Protein AF-A0A2I0TB46-F1 (afdb_monomer_lite)

Radius of gyration: 23.13 Å; chains: 1; bounding box: 70×62×55 Å

InterPro domains:
  IPR028268 Pianissimo family [PTHR13298] (9-268)
  IPR029451 Rapamycin-insensitive companion of mTOR, middle domain [PF14666] (183-267)
  IPR029451 Rapamycin-insensitive companion of mTOR, middle domain [SM01307] (65-279)

pLDDT: mean 82.64, std 18.53, range [29.27, 98.62]

Organism: NCBI:txid1758121

Secondary structure (DSSP, 8-state):
--TTHHHHHHHHHHHHHHHHHHHHHHHH-----SHHHHHHHHHHHHHHHHHH-TT--------THHHHHHHHHHHHT-TTT-S-GGGS-HHHHHHHHT-TT--TTT---HHHHHHHHHHHHHH-GGG-SSTTSBTT-TTHHHHHHHHHHHHHHHHHTHHHHHHHHHHHHHHHHHHHHHHB-SSGGGBTTTTTTTTBGGGGHHHHHHHHHTSHHHHHHHHHTTHHHHHHHHTTSTT-HHHHHHHHTTS--SSSSHHHHHHHHHHHHHTTT-S---STT--

Sequence (279 aa):
MRIFVYGEESRASAALNCLKRFHEMKKRGPKPYSLHLDHIIQKAISTHQKRDRYRMQKDIFILKDTEEALVMNLRDSQVLNHKENLEWNWNLIGTILKWPNVNLRNYKDEQLHRFVRRLLYFYKPSSKLYANLDLDYTKAKQLTVVGCQFTEFLLESEEDGQGYLEDLVKDIVNWLNSSSGMKPERSLQNNGLLNTLSQHYFLFFGTLSCYPHGVKMLEKCNVFQCLLNLCSL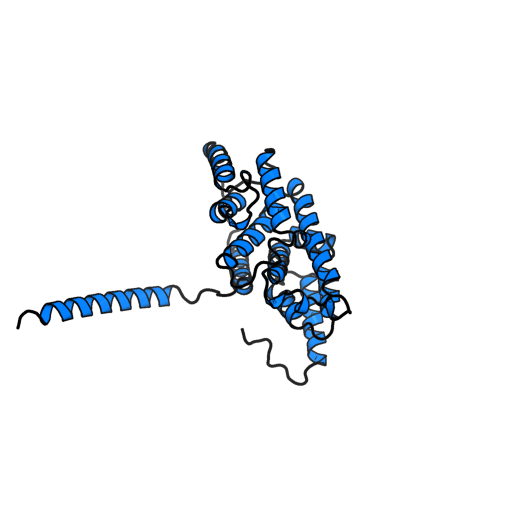KNQDHLLKLTVSSLDYSRDGLARVILSKILTAATDVSGHPKSMVKA

Foldseek 3Di:
DPPPPVVVVVVVVVVVVVVVVVVVVVVVDDDDDDPLVNLVVVLVVVVVVVVVPPDDDDDDDDDPVLVVVLVVLLVQQCLVPDLPVVPGPLVSLLCNLPPPPDACQVDVDPSVVSSLVSLLCCLQVVNVNQFVAFPPPPCLVSNLVSVLSSLVRLLVNPPRSLVSNLVRLLSLLVLLVQQVDPDPCSHCVNVCCVGGSNLSVLQSLLSLLSDPSSVVSCVVSCVLVSLLVSLVDPPPVVSLLSLLSRHDPPDDDSSVVSVVSNVVVVVVVDPPPDDPPDD

Structure (mmCIF, N/CA/C/O backbone):
data_AF-A0A2I0TB46-F1
#
_entry.id   AF-A0A2I0TB46-F1
#
loop_
_atom_site.group_PDB
_atom_site.id
_atom_site.type_symbol
_atom_site.label_atom_id
_atom_site.label_alt_id
_atom_site.label_comp_id
_atom_site.label_asym_id
_atom_site.label_entity_id
_atom_site.label_seq_id
_atom_site.pdbx_PDB_ins_code
_atom_site.Cartn_x
_atom_site.Cartn_y
_atom_site.Cartn_z
_atom_site.occupancy
_atom_site.B_iso_or_equiv
_atom_site.auth_seq_id
_atom_site.auth_comp_id
_atom_site.auth_asym_id
_atom_site.auth_atom_id
_atom_site.pdbx_PDB_model_num
ATOM 1 N N . MET A 1 1 ? -42.624 -41.846 -26.880 1.00 43.09 1 MET A N 1
ATOM 2 C CA . MET A 1 1 ? -42.463 -40.534 -27.553 1.00 43.09 1 MET A CA 1
ATOM 3 C C . MET A 1 1 ? -42.724 -39.310 -26.646 1.00 43.09 1 MET A C 1
ATOM 5 O O . MET A 1 1 ? -42.888 -38.223 -27.169 1.00 43.09 1 MET A O 1
ATOM 9 N N . ARG A 1 2 ? -42.723 -39.425 -25.301 1.00 44.50 2 ARG A N 1
ATOM 10 C CA . ARG A 1 2 ? -42.920 -38.274 -24.377 1.00 44.50 2 ARG A CA 1
ATOM 11 C C . ARG A 1 2 ? -41.684 -37.866 -23.557 1.00 44.50 2 ARG A C 1
ATOM 13 O O . ARG A 1 2 ? -41.728 -36.862 -22.864 1.00 44.50 2 ARG A O 1
ATOM 20 N N . ILE A 1 3 ? -40.573 -38.599 -23.667 1.00 46.00 3 ILE A N 1
ATOM 21 C CA . ILE A 1 3 ? -39.327 -38.311 -22.927 1.00 46.00 3 ILE A CA 1
ATOM 22 C C . ILE A 1 3 ? -38.454 -37.268 -23.660 1.00 46.00 3 ILE A C 1
ATOM 24 O O . ILE A 1 3 ? -37.661 -36.576 -23.035 1.00 46.00 3 ILE A O 1
ATOM 28 N N . PHE A 1 4 ? -38.642 -37.082 -24.972 1.00 43.62 4 PHE A N 1
ATOM 29 C CA . PHE A 1 4 ? -37.826 -36.161 -25.777 1.00 43.62 4 PHE A CA 1
ATOM 30 C C . PHE A 1 4 ? -38.236 -34.679 -25.673 1.00 43.62 4 PHE A C 1
ATOM 32 O O . PHE A 1 4 ? -37.388 -33.816 -25.860 1.00 43.62 4 PHE A O 1
ATOM 39 N N . VAL A 1 5 ? -39.489 -34.368 -25.316 1.00 47.56 5 VAL A N 1
ATOM 40 C CA . VAL A 1 5 ? -40.006 -32.981 -25.329 1.00 47.56 5 VAL A CA 1
ATOM 41 C C . VAL A 1 5 ? -39.596 -32.187 -24.075 1.00 47.56 5 VAL A C 1
ATOM 43 O O . VAL A 1 5 ? -39.255 -31.014 -24.174 1.00 47.56 5 VAL A O 1
ATOM 46 N N . TYR A 1 6 ? -39.492 -32.836 -22.908 1.00 41.47 6 TYR A N 1
ATOM 47 C CA . TYR A 1 6 ? -39.023 -32.182 -21.671 1.00 41.47 6 TYR A CA 1
ATOM 48 C C . TYR A 1 6 ? -37.530 -31.812 -21.694 1.00 41.47 6 TYR A C 1
ATOM 50 O O . TYR A 1 6 ? -37.096 -30.905 -20.983 1.00 41.47 6 TYR A O 1
ATOM 58 N N . GLY A 1 7 ? -36.727 -32.501 -22.512 1.00 49.47 7 GLY A N 1
ATOM 59 C CA . GLY A 1 7 ? -35.305 -32.198 -22.666 1.00 49.47 7 GLY A CA 1
ATOM 60 C C . GLY A 1 7 ? -35.045 -30.922 -23.469 1.00 49.47 7 GLY A C 1
ATOM 61 O O . GLY A 1 7 ? -34.068 -30.226 -23.200 1.00 49.47 7 GLY A O 1
ATOM 62 N N . GLU A 1 8 ? -35.906 -30.587 -24.434 1.00 51.88 8 GLU A N 1
ATOM 63 C CA . GLU A 1 8 ? -35.719 -29.425 -25.313 1.00 51.88 8 GLU A CA 1
ATOM 64 C C . GLU A 1 8 ? -36.181 -28.109 -24.675 1.00 51.88 8 GLU A C 1
ATOM 66 O O . GLU A 1 8 ? -35.445 -27.127 -24.756 1.00 51.88 8 GLU A O 1
ATOM 71 N N . GLU A 1 9 ? -37.302 -28.087 -23.943 1.00 57.06 9 GLU A N 1
ATOM 72 C CA . GLU A 1 9 ? -37.716 -26.908 -23.156 1.00 57.06 9 GLU A CA 1
ATOM 73 C C . GLU A 1 9 ? -36.701 -26.567 -22.055 1.00 57.06 9 GLU A C 1
ATOM 75 O O . GLU A 1 9 ? -36.367 -25.399 -21.835 1.00 57.06 9 GLU A O 1
ATOM 80 N N . SER A 1 10 ? -36.135 -27.591 -21.408 1.00 69.81 10 SER A N 1
ATOM 81 C CA . SER A 1 10 ? -35.071 -27.420 -20.415 1.00 69.81 10 SER A CA 1
ATOM 82 C C . SER A 1 10 ? -33.794 -26.838 -21.041 1.00 69.81 10 SER A C 1
ATOM 84 O O . SER A 1 10 ? -33.179 -25.930 -20.477 1.00 69.81 10 SER A O 1
ATOM 86 N N . ARG A 1 11 ? -33.427 -27.285 -22.250 1.00 78.69 11 ARG A N 1
ATOM 87 C CA . ARG A 1 11 ? -32.269 -26.765 -22.998 1.00 78.69 11 ARG A CA 1
ATOM 88 C C . ARG A 1 11 ? -32.489 -25.346 -23.515 1.00 78.69 11 ARG A C 1
ATOM 90 O O . ARG A 1 11 ? -31.572 -24.534 -23.423 1.00 78.69 11 ARG A O 1
ATOM 97 N N . ALA A 1 12 ? -33.682 -25.023 -24.010 1.00 85.56 12 ALA A N 1
ATOM 98 C CA . ALA A 1 12 ? -34.026 -23.678 -24.470 1.00 85.56 12 ALA A CA 1
ATOM 99 C C . ALA A 1 12 ? -34.035 -22.666 -23.311 1.00 85.56 12 ALA A C 1
ATOM 101 O O . ALA A 1 12 ? -33.470 -21.578 -23.427 1.00 85.56 12 ALA A O 1
ATOM 102 N N . SER A 1 13 ? -34.592 -23.048 -22.157 1.00 88.56 13 SER A N 1
ATOM 103 C CA . SER A 1 13 ? -34.546 -22.234 -20.936 1.00 88.56 13 SER A CA 1
ATOM 104 C C . SER A 1 13 ? -33.110 -22.036 -20.429 1.00 88.56 13 SER A C 1
ATOM 106 O O . SER A 1 13 ? -32.704 -20.916 -20.109 1.00 88.56 13 SER A O 1
ATOM 108 N N . ALA A 1 14 ? -32.291 -23.094 -20.432 1.00 88.56 14 ALA A N 1
ATOM 109 C CA . ALA A 1 14 ? -30.870 -22.992 -20.104 1.00 88.56 14 ALA A CA 1
ATOM 110 C C . ALA A 1 14 ? -30.124 -22.053 -21.069 1.00 88.56 14 ALA A C 1
ATOM 112 O O . ALA A 1 14 ? -29.357 -21.201 -20.618 1.00 88.56 14 ALA A O 1
ATOM 113 N N . ALA A 1 15 ? -30.397 -22.137 -22.376 1.00 92.56 15 ALA A N 1
ATOM 114 C CA . ALA A 1 15 ? -29.813 -21.254 -23.382 1.00 92.56 15 ALA A CA 1
ATOM 115 C C . ALA A 1 15 ? -30.202 -19.783 -23.158 1.00 92.56 15 ALA A C 1
ATOM 117 O O . ALA A 1 15 ? -29.334 -18.909 -23.196 1.00 92.56 15 ALA A O 1
ATOM 118 N N . LEU A 1 16 ? -31.469 -19.498 -22.839 1.00 91.38 16 LEU A N 1
ATOM 119 C CA . LEU A 1 16 ? -31.929 -18.149 -22.487 1.00 91.38 16 LEU A CA 1
ATOM 120 C C . LEU A 1 16 ? -31.229 -17.608 -21.233 1.00 91.38 16 LEU A C 1
ATOM 122 O O . LEU A 1 16 ? -30.792 -16.455 -21.218 1.00 91.38 16 LEU A O 1
ATOM 126 N N . ASN A 1 17 ? -31.048 -18.437 -20.204 1.00 92.00 17 ASN A N 1
ATOM 127 C CA . ASN A 1 17 ? -30.305 -18.057 -19.000 1.00 92.00 17 ASN A CA 1
ATOM 128 C C . ASN A 1 17 ? -28.821 -17.784 -19.299 1.00 92.00 17 ASN A C 1
ATOM 130 O O . ASN A 1 17 ? -28.255 -16.814 -18.787 1.00 92.00 17 ASN A O 1
ATOM 134 N N . CYS A 1 18 ? -28.197 -18.582 -20.169 1.00 91.38 18 CYS A N 1
ATOM 135 C CA . CYS A 1 18 ? -26.837 -18.340 -20.650 1.00 91.38 18 CYS A CA 1
ATOM 136 C C . CYS A 1 18 ? -26.733 -17.020 -21.424 1.00 91.38 18 CYS A C 1
ATOM 138 O O . CYS A 1 18 ? -25.820 -16.239 -21.156 1.00 91.38 18 CYS A O 1
ATOM 140 N N . LEU A 1 19 ? -27.678 -16.728 -22.325 1.00 94.19 19 LEU A N 1
ATOM 141 C CA . LEU A 1 19 ? -27.726 -15.469 -23.075 1.00 94.19 19 LEU A CA 1
ATOM 142 C C . LEU A 1 19 ? -27.929 -14.265 -22.151 1.00 94.19 19 LEU A C 1
ATOM 144 O O . LEU A 1 19 ? -27.236 -13.260 -22.299 1.00 94.19 19 LEU A O 1
ATOM 148 N N . LYS A 1 20 ? -28.806 -14.380 -21.147 1.00 93.00 20 LYS A N 1
ATOM 149 C CA . LYS A 1 20 ? -29.005 -13.340 -20.130 1.00 93.00 20 LYS A CA 1
ATOM 150 C C . LYS A 1 20 ? -27.721 -13.084 -19.338 1.00 93.00 20 LYS A C 1
ATOM 152 O O . LYS A 1 20 ? -27.297 -11.935 -19.221 1.00 93.00 20 LYS A O 1
ATOM 157 N N . ARG A 1 21 ? -27.048 -14.141 -18.868 1.00 89.06 21 ARG A N 1
ATOM 158 C CA . ARG A 1 21 ? -25.764 -14.033 -18.153 1.00 89.06 21 ARG A CA 1
ATOM 159 C C . ARG A 1 21 ? -24.663 -13.445 -19.039 1.00 89.06 21 ARG A C 1
ATOM 161 O O . ARG A 1 21 ? -23.872 -12.630 -18.569 1.00 89.06 21 ARG A O 1
ATOM 168 N N . PHE A 1 22 ? -24.619 -13.819 -20.317 1.00 90.31 22 PHE A N 1
ATOM 169 C CA . PHE A 1 22 ? -23.667 -13.276 -21.285 1.00 90.31 22 PHE A CA 1
ATOM 170 C C . PHE A 1 22 ? -23.918 -11.789 -21.560 1.00 90.31 22 PHE A C 1
ATOM 172 O O . PHE A 1 22 ? -22.978 -10.995 -21.556 1.00 90.31 22 PHE A O 1
ATOM 179 N N . HIS A 1 23 ? -25.178 -11.392 -21.729 1.00 93.00 23 HIS A N 1
ATOM 180 C CA . HIS A 1 23 ? -25.567 -9.995 -21.887 1.00 93.00 23 HIS A CA 1
ATOM 181 C C . HIS A 1 23 ? -25.201 -9.164 -20.647 1.00 93.00 23 HIS A C 1
ATOM 183 O O . HIS A 1 23 ? -24.598 -8.098 -20.772 1.00 93.00 23 HIS A O 1
ATOM 189 N N . GLU A 1 24 ? -25.477 -9.667 -19.439 1.00 92.69 24 GLU A N 1
ATOM 190 C CA . GLU A 1 24 ? -25.052 -9.019 -18.192 1.00 92.69 24 GLU A CA 1
ATOM 191 C C . GLU A 1 24 ? -23.527 -8.889 -18.094 1.00 92.69 24 GLU A C 1
ATOM 193 O O . GLU A 1 24 ? -23.019 -7.843 -17.685 1.00 92.69 24 GLU A O 1
ATOM 198 N N . MET A 1 25 ? -22.785 -9.919 -18.505 1.00 89.06 25 MET A N 1
ATOM 199 C CA . MET A 1 25 ? -21.323 -9.887 -18.553 1.00 89.06 25 MET A CA 1
ATOM 200 C C . MET A 1 25 ? -20.813 -8.831 -19.543 1.00 89.06 25 MET A C 1
ATOM 202 O O . MET A 1 25 ? -19.920 -8.060 -19.196 1.00 89.06 25 MET A O 1
ATOM 206 N N . LYS A 1 26 ? -21.408 -8.735 -20.739 1.00 88.06 26 LYS A N 1
ATOM 207 C CA . LYS A 1 26 ? -21.072 -7.707 -21.737 1.00 88.06 26 LYS A CA 1
ATOM 208 C C . LYS A 1 26 ? -21.388 -6.295 -21.242 1.00 88.06 26 LYS A C 1
ATOM 210 O O . LYS A 1 26 ? -20.569 -5.403 -21.440 1.00 88.06 26 LYS A O 1
ATOM 215 N N . LYS A 1 27 ? -22.514 -6.100 -20.547 1.00 90.50 27 LYS A N 1
ATOM 216 C CA . LYS A 1 27 ? -22.913 -4.800 -19.979 1.00 90.50 27 LYS A CA 1
ATOM 217 C C . LYS A 1 27 ? -21.958 -4.308 -18.886 1.00 90.50 27 LYS A C 1
ATOM 219 O O . LYS A 1 27 ? -21.735 -3.109 -18.778 1.00 90.50 27 LYS A O 1
ATOM 224 N N . ARG A 1 28 ? -21.402 -5.213 -18.069 1.00 85.56 28 ARG A N 1
ATOM 225 C CA . ARG A 1 28 ? -20.447 -4.865 -16.994 1.00 85.56 28 ARG A CA 1
ATOM 226 C C . ARG A 1 28 ? -19.098 -4.365 -17.521 1.00 85.56 28 ARG A C 1
ATOM 228 O O . ARG A 1 28 ? -18.411 -3.662 -16.788 1.00 85.56 28 ARG A O 1
ATOM 235 N N . GLY A 1 29 ? -18.739 -4.713 -18.757 1.00 83.19 29 GLY A N 1
ATOM 236 C CA . GLY A 1 29 ? -17.461 -4.346 -19.359 1.00 83.19 29 GLY A CA 1
ATOM 237 C C . GLY A 1 29 ? -16.255 -5.070 -18.739 1.00 83.19 29 GLY A C 1
ATOM 238 O O . GLY A 1 29 ? -16.393 -5.829 -17.772 1.00 83.19 29 GLY A O 1
ATOM 239 N N . PRO A 1 30 ? -15.057 -4.883 -19.317 1.00 85.50 30 PRO A N 1
ATOM 240 C CA . PRO A 1 30 ? -13.828 -5.454 -18.781 1.00 85.50 30 PRO A CA 1
ATOM 241 C C . PRO A 1 30 ? -13.469 -4.811 -17.435 1.00 85.50 30 PRO A C 1
ATOM 243 O O . PRO A 1 30 ? -13.648 -3.610 -17.238 1.00 85.50 30 PRO A O 1
ATOM 246 N N . LYS A 1 31 ? -12.936 -5.617 -16.511 1.00 84.44 31 LYS A N 1
ATOM 247 C CA . LYS A 1 31 ? -12.407 -5.147 -15.225 1.00 84.44 31 LYS A CA 1
ATOM 248 C C . LYS A 1 31 ? -10.879 -5.186 -15.230 1.00 84.44 31 LYS A C 1
ATOM 250 O O . LYS A 1 31 ? -10.312 -6.089 -15.846 1.00 84.44 31 LYS A O 1
ATOM 255 N N . PRO A 1 32 ? -10.216 -4.255 -14.528 1.00 85.56 32 PRO A N 1
ATOM 256 C CA . PRO A 1 32 ? -8.767 -4.261 -14.415 1.00 85.56 32 PRO A CA 1
ATOM 257 C C . PRO A 1 32 ? -8.285 -5.526 -13.699 1.00 85.56 32 PRO A C 1
ATOM 259 O O . PRO A 1 32 ? -8.775 -5.880 -12.623 1.00 85.56 32 PRO A O 1
ATOM 262 N N . TYR A 1 33 ? -7.331 -6.223 -14.317 1.00 85.38 33 TYR A N 1
ATOM 263 C CA . TYR A 1 33 ? -6.747 -7.434 -13.743 1.00 85.38 33 TYR A CA 1
ATOM 264 C C . TYR A 1 33 ? -5.649 -7.096 -12.725 1.00 85.38 33 TYR A C 1
ATOM 266 O O . TYR A 1 33 ? -5.703 -7.561 -11.583 1.00 85.38 33 TYR A O 1
ATOM 274 N N . SER A 1 34 ? -4.691 -6.244 -13.116 1.00 89.81 34 SER A N 1
ATOM 275 C CA . SER A 1 34 ? -3.558 -5.859 -12.270 1.00 89.81 34 SER A CA 1
ATOM 276 C C . SER A 1 34 ? -3.938 -4.805 -11.230 1.00 89.81 34 SER A C 1
ATOM 278 O O . SER A 1 34 ? -4.763 -3.923 -11.476 1.00 89.81 34 SER A O 1
ATOM 280 N N . LEU A 1 35 ? -3.294 -4.878 -10.063 1.00 89.31 35 LEU A N 1
ATOM 281 C CA . LEU A 1 35 ? -3.491 -3.911 -8.981 1.00 89.31 35 LEU A CA 1
ATOM 282 C C . LEU A 1 35 ? -3.019 -2.501 -9.351 1.00 89.31 35 LEU A C 1
ATOM 284 O O . LEU A 1 35 ? -3.669 -1.533 -8.975 1.00 89.31 35 LEU A O 1
ATOM 288 N N . HIS A 1 36 ? -1.939 -2.382 -10.127 1.00 90.94 36 HIS A N 1
ATOM 289 C CA . HIS A 1 36 ? -1.442 -1.091 -10.614 1.00 90.94 36 HIS A CA 1
ATOM 290 C C . HIS A 1 36 ? -2.473 -0.394 -11.507 1.00 90.94 36 HIS A C 1
ATOM 292 O O . HIS A 1 36 ? -2.781 0.778 -11.310 1.00 90.94 36 HIS A O 1
ATOM 298 N N . LEU A 1 37 ? -3.060 -1.126 -12.459 1.00 88.69 37 LEU A N 1
ATOM 299 C CA . LEU A 1 37 ? -4.030 -0.559 -13.391 1.00 88.69 37 LEU A CA 1
ATOM 300 C C . LEU A 1 37 ? -5.364 -0.254 -12.700 1.00 88.69 37 LEU A C 1
ATOM 302 O O . LEU A 1 37 ? -5.952 0.792 -12.966 1.00 88.69 37 LEU A O 1
ATOM 306 N N . ASP A 1 38 ? -5.815 -1.112 -11.778 1.00 89.69 38 ASP A N 1
ATOM 307 C CA . ASP A 1 38 ? -6.981 -0.811 -10.939 1.00 89.69 38 ASP A CA 1
ATOM 308 C C . ASP A 1 38 ? -6.747 0.467 -10.119 1.00 89.69 38 ASP A C 1
ATOM 310 O O . ASP A 1 38 ? -7.576 1.371 -10.155 1.00 89.69 38 ASP A O 1
ATOM 314 N N . HIS A 1 39 ? -5.580 0.610 -9.479 1.00 88.44 39 HIS A N 1
ATOM 315 C CA . HIS A 1 39 ? -5.222 1.814 -8.724 1.00 88.44 39 HIS A CA 1
ATOM 316 C C . HIS A 1 39 ? -5.278 3.087 -9.587 1.00 88.44 39 HIS A C 1
ATOM 318 O O . HIS A 1 39 ? -5.925 4.065 -9.201 1.00 88.44 39 HIS A O 1
ATOM 324 N N . ILE A 1 40 ? -4.680 3.057 -10.785 1.00 89.38 40 ILE A N 1
ATOM 325 C CA . ILE A 1 40 ? -4.704 4.177 -11.740 1.00 89.38 40 ILE A CA 1
ATOM 326 C C . ILE A 1 40 ? -6.146 4.536 -12.128 1.00 89.38 40 ILE A C 1
ATOM 328 O O . ILE A 1 40 ? -6.529 5.707 -12.061 1.00 89.38 40 ILE A O 1
ATOM 332 N N . ILE A 1 41 ? -6.967 3.546 -12.501 1.00 88.38 41 ILE A N 1
ATOM 333 C CA . ILE A 1 41 ? -8.360 3.777 -12.913 1.00 88.38 41 ILE A CA 1
ATOM 334 C C . ILE A 1 41 ? -9.176 4.371 -11.762 1.00 88.38 41 ILE A C 1
ATOM 336 O O . ILE A 1 41 ? -9.863 5.377 -11.956 1.00 88.38 41 ILE A O 1
ATOM 340 N N . GLN A 1 42 ? -9.096 3.790 -10.562 1.00 87.00 42 GLN A N 1
ATOM 341 C CA . GLN A 1 42 ? -9.840 4.284 -9.401 1.00 87.00 42 GLN A CA 1
ATOM 342 C C . GLN A 1 42 ? -9.454 5.728 -9.067 1.00 87.00 42 GLN A C 1
ATOM 344 O O . GLN A 1 42 ? -10.328 6.558 -8.791 1.00 87.00 42 GLN A O 1
ATOM 349 N N . LYS A 1 43 ? -8.161 6.069 -9.146 1.00 84.81 43 LYS A N 1
ATOM 350 C CA . LYS A 1 43 ? -7.707 7.431 -8.859 1.00 84.81 43 LYS A CA 1
ATOM 351 C C . LYS A 1 43 ? -8.133 8.432 -9.929 1.00 84.81 43 LYS A C 1
ATOM 353 O O . LYS A 1 43 ? -8.560 9.538 -9.579 1.00 84.81 43 LYS A O 1
ATOM 358 N N . ALA A 1 44 ? -8.089 8.048 -11.204 1.00 84.75 44 ALA A N 1
ATOM 359 C CA . ALA A 1 44 ? -8.603 8.871 -12.295 1.00 84.75 44 ALA A CA 1
ATOM 360 C C . ALA A 1 44 ? -10.095 9.182 -12.080 1.00 84.75 44 ALA A C 1
ATOM 362 O O . ALA A 1 44 ? -10.485 10.351 -12.061 1.00 84.75 44 ALA A O 1
ATOM 363 N N . ILE A 1 45 ? -10.912 8.159 -11.796 1.00 86.19 45 ILE A N 1
ATOM 364 C CA . ILE A 1 45 ? -12.346 8.316 -11.503 1.00 86.19 45 ILE A CA 1
ATOM 365 C C . ILE A 1 45 ? -12.565 9.234 -10.294 1.00 86.19 45 ILE A C 1
ATOM 367 O O . ILE A 1 45 ? -13.366 10.165 -10.372 1.00 86.19 45 ILE A O 1
ATOM 371 N N . SER A 1 46 ? -11.845 9.023 -9.186 1.00 82.38 46 SER A N 1
ATOM 372 C CA . SER A 1 46 ? -11.976 9.869 -7.991 1.00 82.38 46 SER A CA 1
ATOM 373 C C . SER A 1 46 ? -11.628 11.333 -8.274 1.00 82.38 46 SER A C 1
ATOM 375 O O . SER A 1 46 ? -12.288 12.230 -7.747 1.00 82.38 46 SER A O 1
ATOM 377 N N . THR A 1 47 ? -10.620 11.584 -9.107 1.00 77.25 47 THR A N 1
ATOM 378 C CA . THR A 1 47 ? -10.198 12.940 -9.479 1.00 77.25 47 THR A CA 1
ATOM 379 C C . THR A 1 47 ? -11.263 13.635 -10.321 1.00 77.25 47 THR A C 1
ATOM 381 O O . THR A 1 47 ? -11.585 14.793 -10.055 1.00 77.25 47 THR A O 1
ATOM 384 N N . HIS A 1 48 ? -11.867 12.921 -11.276 1.00 73.94 48 HIS A N 1
ATOM 385 C CA . HIS A 1 48 ? -13.000 13.426 -12.053 1.00 73.94 48 HIS A CA 1
ATOM 386 C C . HIS A 1 48 ? -14.211 13.724 -11.160 1.00 73.94 48 HIS A C 1
ATOM 388 O O . HIS A 1 48 ? -14.728 14.836 -11.177 1.00 73.94 48 HIS A O 1
ATOM 394 N N . GLN A 1 49 ? -14.587 12.796 -10.277 1.00 74.44 49 GLN A N 1
ATOM 395 C CA . GLN A 1 49 ? -15.722 12.992 -9.370 1.00 74.44 49 GLN A CA 1
ATOM 396 C C . GLN A 1 49 ? -15.514 14.141 -8.374 1.00 74.44 49 GLN A C 1
ATOM 398 O O . GLN A 1 49 ? -16.473 14.831 -8.040 1.00 74.44 49 GLN A O 1
ATOM 403 N N . LYS A 1 50 ? -14.289 14.363 -7.875 1.00 60.75 50 LYS A N 1
ATOM 404 C CA . LYS A 1 50 ? -13.985 15.492 -6.975 1.00 60.75 50 LYS A CA 1
ATOM 405 C C . LYS A 1 50 ? -14.114 16.844 -7.682 1.00 60.75 50 LYS A C 1
ATOM 407 O O . LYS A 1 50 ? -14.566 17.791 -7.048 1.00 60.75 50 LYS A O 1
ATOM 412 N N . ARG A 1 51 ? -13.784 16.926 -8.977 1.00 58.03 51 ARG A N 1
ATOM 413 C CA . ARG A 1 51 ? -14.004 18.138 -9.787 1.00 58.03 51 ARG A CA 1
ATOM 414 C C . ARG A 1 51 ? -15.494 18.458 -9.953 1.00 58.03 51 ARG A C 1
ATOM 416 O O . ARG A 1 51 ? -15.854 19.627 -9.905 1.00 58.03 51 ARG A O 1
ATOM 423 N N . ASP A 1 52 ? -16.348 17.438 -10.026 1.00 51.22 52 ASP A N 1
ATOM 424 C CA . ASP A 1 52 ? -17.804 17.610 -10.141 1.00 51.22 52 ASP A CA 1
ATOM 425 C C . ASP A 1 52 ? -18.516 17.833 -8.785 1.00 51.22 52 ASP A C 1
ATOM 427 O O . ASP A 1 52 ? -19.658 18.291 -8.740 1.00 51.22 52 ASP A O 1
ATOM 431 N N . ARG A 1 53 ? -17.861 17.529 -7.651 1.00 45.94 53 ARG A N 1
ATOM 432 C CA . ARG A 1 53 ? -18.460 17.511 -6.296 1.00 45.94 53 ARG A CA 1
ATOM 433 C C . ARG A 1 53 ? -18.284 18.775 -5.449 1.00 45.94 53 ARG A C 1
ATOM 435 O O . ARG A 1 53 ? -18.668 18.746 -4.280 1.00 45.94 53 ARG A O 1
ATOM 442 N N . TYR A 1 54 ? -17.826 19.901 -5.994 1.00 42.22 54 TYR A N 1
ATOM 443 C CA . TYR A 1 54 ? -17.777 21.198 -5.283 1.00 42.22 54 TYR A CA 1
ATOM 444 C C . TYR A 1 54 ? -19.165 21.775 -4.874 1.00 42.22 54 TYR A C 1
ATOM 446 O O . TYR A 1 54 ? -19.298 22.978 -4.675 1.00 42.22 54 TYR A O 1
ATOM 454 N N . ARG A 1 55 ? -20.222 20.955 -4.744 1.00 38.34 55 ARG A N 1
ATOM 455 C CA . ARG A 1 55 ? -21.599 21.405 -4.471 1.00 38.34 55 ARG A CA 1
ATOM 456 C C . ARG A 1 55 ? -22.384 20.688 -3.373 1.00 38.34 55 ARG A C 1
ATOM 458 O O . ARG A 1 55 ? -23.498 21.121 -3.113 1.00 38.34 55 ARG A O 1
ATOM 465 N N . MET A 1 56 ? -21.875 19.651 -2.712 1.00 34.03 56 MET A N 1
ATOM 466 C CA . MET A 1 56 ? -22.645 18.989 -1.646 1.00 34.03 56 MET A CA 1
ATOM 467 C C . MET A 1 56 ? -21.735 18.559 -0.496 1.00 34.03 56 MET A C 1
ATOM 469 O O . MET A 1 56 ? -21.031 17.551 -0.575 1.00 34.03 56 MET A O 1
ATOM 473 N N . GLN A 1 57 ? -21.764 19.361 0.566 1.00 34.50 57 GLN A N 1
ATOM 474 C CA . GLN A 1 57 ? -21.201 19.065 1.877 1.00 34.50 57 GLN A CA 1
ATOM 475 C C . GLN A 1 57 ? -22.082 17.995 2.537 1.00 34.50 57 GLN A C 1
ATOM 477 O O . GLN A 1 57 ? -23.304 18.118 2.557 1.00 34.50 57 GLN A O 1
ATOM 482 N N . LYS A 1 58 ? -21.476 16.895 2.990 1.00 36.97 58 LYS A N 1
ATOM 483 C CA . LYS A 1 58 ? -22.190 15.795 3.646 1.00 36.97 58 LYS A CA 1
ATOM 484 C C . LYS A 1 58 ? -22.134 16.011 5.154 1.00 36.97 58 LYS A C 1
ATOM 486 O O . LYS A 1 58 ? -21.115 15.710 5.765 1.00 36.97 58 LYS A O 1
ATOM 491 N N . ASP A 1 59 ? -23.234 16.484 5.722 1.00 38.09 59 ASP A N 1
ATOM 492 C CA . ASP A 1 59 ? -23.530 16.279 7.137 1.00 38.09 59 ASP A CA 1
ATOM 493 C C . ASP A 1 59 ? -23.979 14.831 7.322 1.00 38.09 59 ASP A C 1
ATOM 495 O O . ASP A 1 59 ? -24.888 14.361 6.631 1.00 38.09 59 ASP A O 1
ATOM 499 N N . ILE A 1 60 ? -23.337 14.097 8.229 1.00 47.53 60 ILE A N 1
ATOM 500 C CA . ILE A 1 60 ? -23.836 12.800 8.685 1.00 47.53 60 ILE A CA 1
ATOM 501 C C . ILE A 1 60 ? -23.727 12.754 10.207 1.00 47.53 60 ILE A C 1
ATOM 503 O O . ILE A 1 60 ? -22.638 12.791 10.771 1.00 47.53 60 ILE A O 1
ATOM 507 N N . PHE A 1 61 ? -24.897 12.659 10.836 1.00 41.22 61 PHE A N 1
ATOM 508 C CA . PHE A 1 61 ? -25.118 12.241 12.217 1.00 41.22 61 PHE A CA 1
ATOM 509 C C . PHE A 1 61 ? -24.473 10.865 12.445 1.00 41.22 61 PHE A C 1
ATOM 511 O O . PHE A 1 61 ? -24.787 9.922 11.718 1.00 41.22 61 PHE A O 1
ATOM 518 N N . ILE A 1 62 ? -23.599 10.726 13.445 1.00 51.75 62 ILE A N 1
ATOM 519 C CA . ILE A 1 62 ? -22.965 9.442 13.781 1.00 51.75 62 ILE A CA 1
ATOM 520 C C . ILE A 1 62 ? -23.457 8.999 15.151 1.00 51.75 62 ILE A C 1
ATOM 522 O O . ILE A 1 62 ? -23.291 9.694 16.150 1.00 51.75 62 ILE A O 1
ATOM 526 N N . LEU A 1 63 ? -24.127 7.849 15.139 1.00 50.75 63 LEU A N 1
ATOM 527 C CA . LEU A 1 63 ? -24.728 7.176 16.282 1.00 50.75 63 LEU A CA 1
ATOM 528 C C . LEU A 1 63 ? -23.652 6.550 17.179 1.00 50.75 63 LEU A C 1
ATOM 530 O O . LEU A 1 63 ? -22.673 5.997 16.693 1.00 50.75 63 LEU A O 1
ATOM 534 N N . LYS A 1 64 ? -23.896 6.563 18.490 1.00 52.88 64 LYS A N 1
ATOM 535 C CA . LYS A 1 64 ? -23.068 5.950 19.543 1.00 52.88 64 LYS A CA 1
ATOM 536 C C . LYS A 1 64 ? -22.793 4.445 19.326 1.00 52.88 64 LYS A C 1
ATOM 538 O O . LYS A 1 64 ? -21.748 3.955 19.739 1.00 52.88 64 LYS A O 1
ATOM 543 N N . ASP A 1 65 ? -23.661 3.751 18.588 1.00 59.25 65 ASP A N 1
ATOM 544 C CA . ASP A 1 65 ? -23.533 2.326 18.230 1.00 59.25 65 ASP A CA 1
ATOM 545 C C . ASP A 1 65 ? -22.288 1.999 17.379 1.00 59.25 65 ASP A C 1
ATOM 547 O O . ASP A 1 65 ? -21.895 0.838 17.250 1.00 59.25 65 ASP A O 1
ATOM 551 N N . THR A 1 66 ? -21.632 3.002 16.781 1.00 74.12 66 THR A N 1
ATOM 552 C CA . THR A 1 66 ? -20.458 2.765 15.927 1.00 74.12 66 THR A CA 1
ATOM 553 C C . THR A 1 66 ? -19.195 2.395 16.698 1.00 74.12 66 THR A C 1
ATOM 555 O O . THR A 1 66 ? -18.322 1.739 16.133 1.00 74.12 66 THR A O 1
ATOM 558 N N . GLU A 1 67 ? -19.075 2.805 17.961 1.00 75.56 67 GLU A N 1
ATOM 559 C CA . GLU A 1 67 ? -17.870 2.563 18.761 1.00 75.56 67 GLU A CA 1
ATOM 560 C C . GLU A 1 67 ? -17.811 1.120 19.278 1.00 75.56 67 GLU A C 1
ATOM 562 O O . GLU A 1 67 ? -16.800 0.438 19.117 1.00 75.56 67 GLU A O 1
ATOM 567 N N . GLU A 1 68 ? -18.921 0.607 19.808 1.00 81.50 68 GLU A N 1
ATOM 568 C CA . GLU A 1 68 ? -19.022 -0.790 20.249 1.00 81.50 68 GLU A CA 1
ATOM 569 C C . GLU A 1 68 ? -18.824 -1.763 19.078 1.00 81.50 68 GLU A C 1
ATOM 571 O O . GLU A 1 68 ? -18.113 -2.765 19.201 1.00 81.50 68 GLU A O 1
ATOM 576 N N . ALA A 1 69 ? -19.373 -1.428 17.904 1.00 86.31 69 ALA A N 1
ATOM 577 C CA . ALA A 1 69 ? -19.157 -2.191 16.679 1.00 86.31 69 ALA A CA 1
ATOM 578 C C . ALA A 1 69 ? -17.677 -2.214 16.258 1.00 86.31 69 ALA A C 1
ATOM 580 O O . ALA A 1 69 ? -17.182 -3.248 15.804 1.00 86.31 69 ALA A O 1
ATOM 581 N N . LEU A 1 70 ? -16.951 -1.102 16.425 1.00 85.12 70 LEU A N 1
ATOM 582 C CA . LEU A 1 70 ? -15.518 -1.034 16.140 1.00 85.12 70 LEU A CA 1
ATOM 583 C C . LEU A 1 70 ? -14.718 -1.948 17.074 1.00 85.12 70 LEU A C 1
ATOM 585 O O . LEU A 1 70 ? -13.887 -2.719 16.593 1.00 85.12 70 LEU A O 1
ATOM 589 N N . VAL A 1 71 ? -14.989 -1.906 18.380 1.00 86.38 71 VAL A N 1
ATOM 590 C CA . VAL A 1 71 ? -14.326 -2.772 19.371 1.00 86.38 71 VAL A CA 1
ATOM 591 C C . VAL A 1 71 ? -14.600 -4.246 19.075 1.00 86.38 71 VAL A C 1
ATOM 593 O O . VAL A 1 71 ? -13.681 -5.069 19.094 1.00 86.38 71 VAL A O 1
ATOM 596 N N . MET A 1 72 ? -15.845 -4.590 18.733 1.00 89.12 72 MET A N 1
ATOM 597 C CA . MET A 1 72 ? -16.206 -5.954 18.349 1.00 89.12 72 MET A CA 1
ATOM 598 C C . MET A 1 72 ? -15.441 -6.400 17.098 1.00 89.12 72 MET A C 1
ATOM 600 O O . MET A 1 72 ? -14.827 -7.465 17.100 1.00 89.12 72 MET A O 1
ATOM 604 N N . ASN A 1 73 ? -15.377 -5.552 16.068 1.00 91.44 73 ASN A N 1
ATOM 605 C CA . ASN A 1 73 ? -14.610 -5.834 14.857 1.00 91.44 73 ASN A CA 1
ATOM 606 C C . ASN A 1 73 ? -13.106 -5.976 15.139 1.00 91.44 73 ASN A C 1
ATOM 608 O O . ASN A 1 73 ? -12.468 -6.868 14.580 1.00 91.44 73 ASN A O 1
ATOM 612 N N . LEU A 1 74 ? -12.527 -5.141 16.011 1.00 91.50 74 LEU A N 1
ATOM 613 C CA . LEU A 1 74 ? -11.119 -5.237 16.418 1.00 91.50 74 LEU A CA 1
ATOM 614 C C . LEU A 1 74 ? -10.825 -6.580 17.087 1.00 91.50 74 LEU A C 1
ATOM 616 O O . LEU A 1 74 ? -9.834 -7.229 16.742 1.00 91.50 74 LEU A O 1
ATOM 620 N N . ARG A 1 75 ? -11.698 -7.034 17.989 1.00 91.88 75 ARG A N 1
ATOM 621 C CA . ARG A 1 75 ? -11.576 -8.344 18.639 1.00 91.88 75 ARG A CA 1
ATOM 622 C C . ARG A 1 75 ? -11.719 -9.488 17.636 1.00 91.88 75 ARG A C 1
ATOM 624 O O . ARG A 1 75 ? -10.883 -10.392 17.601 1.00 91.88 75 ARG A O 1
ATOM 631 N N . ASP A 1 76 ? -12.750 -9.430 16.803 1.00 94.62 76 ASP A N 1
ATOM 632 C CA . ASP A 1 76 ? -13.099 -10.499 15.870 1.00 94.62 76 ASP A CA 1
ATOM 633 C C . AS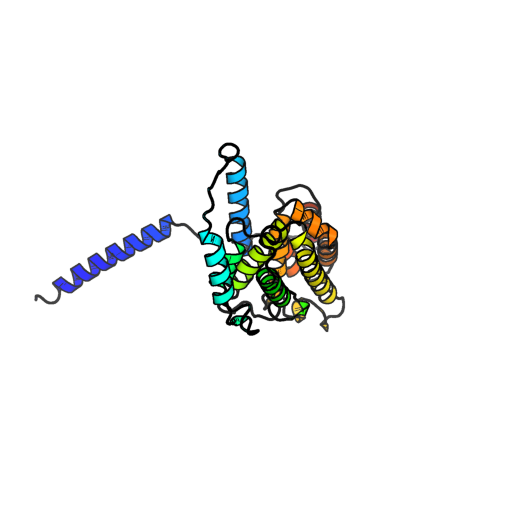P A 1 76 ? -12.141 -10.544 14.661 1.00 94.62 76 ASP A C 1
ATOM 635 O O . ASP A 1 76 ? -12.045 -11.566 13.979 1.00 94.62 76 ASP A O 1
ATOM 639 N N . SER A 1 77 ? -11.350 -9.482 14.442 1.00 95.25 77 SER A N 1
ATOM 640 C CA . SER A 1 77 ? -10.247 -9.454 13.470 1.00 95.25 77 SER A CA 1
ATOM 641 C C . SER A 1 77 ? -9.136 -10.464 13.778 1.00 95.25 77 SER A C 1
ATOM 643 O O . SER A 1 77 ? -8.352 -10.799 12.889 1.00 95.25 77 SER A O 1
ATOM 645 N N . GLN A 1 78 ? -9.058 -10.929 15.032 1.00 96.31 78 GLN A N 1
ATOM 646 C CA . GLN A 1 78 ? -8.020 -11.803 15.587 1.00 96.31 78 GLN A CA 1
ATOM 647 C C . GLN A 1 78 ? -6.598 -11.215 15.622 1.00 96.31 78 GLN A C 1
ATOM 649 O O . GLN A 1 78 ? -5.695 -11.827 16.196 1.00 96.31 78 GLN A O 1
ATOM 654 N N . VAL A 1 79 ? -6.393 -9.986 15.128 1.00 96.69 79 VAL A N 1
ATOM 655 C CA . VAL A 1 79 ? -5.077 -9.325 15.109 1.00 96.69 79 VAL A CA 1
ATOM 656 C C . VAL A 1 79 ? -4.500 -9.175 16.507 1.00 96.69 79 VAL A C 1
ATOM 658 O O . VAL A 1 79 ? -3.294 -9.317 16.684 1.00 96.69 79 VAL A O 1
ATOM 661 N N . LEU A 1 80 ? -5.338 -8.887 17.505 1.00 93.88 80 LEU A N 1
ATOM 662 C CA . LEU A 1 80 ? -4.920 -8.698 18.896 1.00 93.88 80 LEU A CA 1
ATOM 663 C C . LEU A 1 80 ? -4.801 -10.018 19.672 1.00 93.88 80 LEU A C 1
ATOM 665 O O . LEU A 1 80 ? -4.038 -10.079 20.640 1.00 93.88 80 LEU A O 1
ATOM 669 N N . ASN A 1 81 ? -5.454 -11.081 19.199 1.00 94.31 81 ASN A N 1
ATOM 670 C CA . ASN A 1 81 ? -5.600 -12.341 19.927 1.00 94.31 81 ASN A CA 1
ATOM 671 C C . ASN A 1 81 ? -4.366 -13.238 19.769 1.00 94.31 81 ASN A C 1
ATOM 673 O O . ASN A 1 81 ? -3.812 -13.695 20.764 1.00 94.31 81 ASN A O 1
ATOM 677 N N . HIS A 1 82 ? -3.864 -13.419 18.544 1.00 94.56 82 HIS A N 1
ATOM 678 C CA . HIS A 1 82 ? -2.687 -14.254 18.268 1.00 94.56 82 HIS A CA 1
ATOM 679 C C . HIS A 1 82 ? -1.747 -13.599 17.240 1.00 94.56 82 HIS A C 1
ATOM 681 O O . HIS A 1 82 ? -2.071 -12.585 16.617 1.00 94.56 82 HIS A O 1
ATOM 687 N N . LYS A 1 83 ? -0.529 -14.142 17.111 1.00 92.75 83 LYS A N 1
ATOM 688 C CA . LYS A 1 83 ? 0.533 -13.598 16.242 1.00 92.75 83 LYS A CA 1
ATOM 689 C C . LYS A 1 83 ? 0.551 -14.200 14.833 1.00 92.75 83 LYS A C 1
ATOM 691 O O . LYS A 1 83 ? 1.311 -13.724 14.001 1.00 92.75 83 LYS A O 1
ATOM 696 N N . GLU A 1 84 ? -0.258 -15.223 14.571 1.00 94.19 84 GLU A N 1
ATOM 697 C CA . GLU A 1 84 ? -0.300 -15.917 13.277 1.00 94.19 84 GLU A CA 1
ATOM 698 C C . GLU A 1 84 ? -0.965 -15.039 12.208 1.00 94.19 84 GLU A C 1
ATOM 700 O O . GLU A 1 84 ? -2.183 -15.009 12.051 1.00 94.19 84 GLU A O 1
ATOM 705 N N . ASN A 1 85 ? -0.147 -14.270 11.485 1.00 94.56 85 ASN A N 1
ATOM 706 C CA . ASN A 1 85 ? -0.618 -13.167 10.644 1.00 94.56 85 ASN A CA 1
ATOM 707 C C . ASN A 1 85 ? -1.547 -13.606 9.499 1.00 94.56 85 ASN A C 1
ATOM 709 O O . ASN A 1 85 ? -2.430 -12.856 9.083 1.00 94.56 85 ASN A O 1
ATOM 713 N N . LEU A 1 86 ? -1.346 -14.811 8.962 1.00 94.38 86 LEU A N 1
ATOM 714 C CA . LEU A 1 86 ? -2.097 -15.310 7.804 1.00 94.38 86 LEU A CA 1
ATOM 715 C C . LEU A 1 86 ? -3.514 -15.788 8.162 1.00 94.38 86 LEU A C 1
ATOM 717 O O . LEU A 1 86 ? -4.383 -15.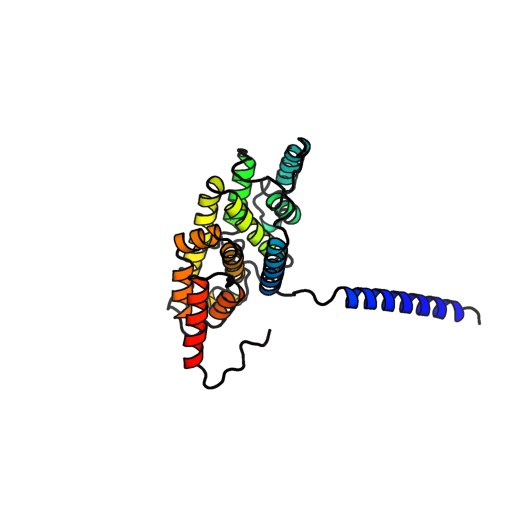832 7.282 1.00 94.38 86 LEU A O 1
ATOM 721 N N . GLU A 1 87 ? -3.751 -16.087 9.440 1.00 95.94 87 GLU A N 1
ATOM 722 C CA . GLU A 1 87 ? -5.048 -16.524 9.966 1.00 95.94 87 GLU A CA 1
ATOM 723 C C . GLU A 1 87 ? -5.945 -15.358 10.401 1.00 95.94 87 GLU A C 1
ATOM 725 O O . GLU A 1 87 ? -7.144 -15.543 10.609 1.00 95.94 87 GLU A O 1
ATOM 730 N N . TRP A 1 88 ? -5.406 -14.137 10.478 1.00 97.62 88 TRP A N 1
ATOM 731 C CA . TRP A 1 88 ? -6.207 -12.954 10.784 1.00 97.62 88 TRP A CA 1
ATOM 732 C C . TRP A 1 88 ? -7.357 -12.755 9.787 1.00 97.62 88 TRP A C 1
ATOM 734 O O . TRP A 1 88 ? -7.273 -13.093 8.597 1.00 97.62 88 TRP A O 1
ATOM 744 N N . ASN A 1 89 ? -8.443 -12.137 10.254 1.00 96.69 89 ASN A N 1
ATOM 745 C CA . ASN A 1 89 ? -9.591 -11.845 9.406 1.00 96.69 89 ASN A CA 1
ATOM 746 C C . ASN A 1 89 ? -9.354 -10.566 8.589 1.00 96.69 89 ASN A C 1
ATOM 748 O O . ASN A 1 89 ? -9.789 -9.469 8.943 1.00 96.69 89 ASN A O 1
ATOM 752 N N . TRP A 1 90 ? -8.683 -10.727 7.449 1.00 96.44 90 TRP A N 1
ATOM 753 C CA . TRP A 1 90 ? -8.325 -9.642 6.530 1.00 96.44 90 TRP A CA 1
ATOM 754 C C . TRP A 1 90 ? -9.516 -8.868 5.950 1.00 96.44 90 TRP A C 1
ATOM 756 O O . TRP A 1 90 ? -9.354 -7.706 5.579 1.00 96.44 90 TRP A O 1
ATOM 766 N N . ASN A 1 91 ? -10.718 -9.457 5.924 1.00 94.25 91 ASN A N 1
ATOM 767 C CA . ASN A 1 91 ? -11.931 -8.722 5.558 1.00 94.25 91 ASN A CA 1
ATOM 768 C C . ASN A 1 91 ? -12.295 -7.696 6.635 1.00 94.25 91 ASN A C 1
ATOM 770 O O . ASN A 1 91 ? -12.530 -6.535 6.312 1.00 94.25 91 ASN A O 1
ATOM 774 N N . LEU A 1 92 ? -12.292 -8.103 7.910 1.00 94.38 92 LEU A N 1
ATOM 775 C CA . LEU A 1 92 ? -12.561 -7.192 9.025 1.00 94.38 92 LEU A CA 1
ATOM 776 C C . LEU A 1 92 ? -11.472 -6.130 9.161 1.00 94.38 92 LEU A C 1
ATOM 778 O O . LEU A 1 92 ? -11.800 -4.970 9.381 1.00 94.38 92 LEU A O 1
ATOM 782 N N . ILE A 1 93 ? -10.202 -6.487 8.946 1.00 96.25 93 ILE A N 1
ATOM 783 C CA . ILE A 1 93 ? -9.099 -5.514 8.927 1.00 96.25 93 ILE A CA 1
ATOM 784 C C . ILE A 1 93 ? -9.371 -4.420 7.886 1.00 96.25 93 ILE A C 1
ATOM 786 O O . ILE A 1 93 ? -9.330 -3.240 8.221 1.00 96.25 93 ILE A O 1
ATOM 790 N N . GLY A 1 94 ? -9.704 -4.792 6.644 1.00 93.38 94 GLY A N 1
ATOM 791 C CA . GLY A 1 94 ? -10.044 -3.817 5.602 1.00 93.38 94 GLY A CA 1
ATOM 792 C C . GLY A 1 94 ? -11.261 -2.952 5.958 1.00 93.38 94 GLY A C 1
ATOM 793 O O . GLY A 1 94 ? -11.266 -1.753 5.687 1.00 93.38 94 GLY A O 1
ATOM 794 N N . THR A 1 95 ? -12.272 -3.536 6.606 1.00 91.94 95 THR A N 1
ATOM 795 C CA . THR A 1 95 ? -13.459 -2.809 7.084 1.00 91.94 95 THR A CA 1
ATOM 796 C C . THR A 1 95 ? -13.115 -1.791 8.172 1.00 91.94 95 THR A C 1
ATOM 798 O O . THR A 1 95 ? -13.584 -0.660 8.099 1.00 91.94 95 THR A O 1
ATOM 801 N N . ILE A 1 96 ? -12.274 -2.160 9.143 1.00 91.81 96 ILE A N 1
ATOM 802 C CA . ILE A 1 96 ? -11.825 -1.277 10.232 1.00 91.81 96 ILE A CA 1
ATOM 803 C C . ILE A 1 96 ? -11.020 -0.100 9.675 1.00 91.81 96 ILE A C 1
ATOM 805 O O . ILE A 1 96 ? -11.279 1.043 10.034 1.00 91.81 96 ILE A O 1
ATOM 809 N N . LEU A 1 97 ? -10.083 -0.362 8.758 1.00 92.31 97 LEU A N 1
ATOM 810 C CA . LEU A 1 97 ? -9.235 0.680 8.160 1.00 92.31 97 LEU A CA 1
ATOM 811 C C . LEU A 1 97 ? -10.019 1.688 7.311 1.00 92.31 97 LEU A C 1
ATOM 813 O O . LEU A 1 97 ? -9.569 2.811 7.128 1.00 92.31 97 LEU A O 1
ATOM 817 N N . LYS A 1 98 ? -11.182 1.289 6.788 1.00 88.81 98 LYS A N 1
ATOM 818 C CA . LYS A 1 98 ? -12.097 2.151 6.025 1.00 88.81 98 LYS A CA 1
ATOM 819 C C . LYS A 1 98 ? -13.259 2.686 6.855 1.00 88.81 98 LYS A C 1
ATOM 821 O O . LYS A 1 98 ? -14.186 3.274 6.289 1.00 88.81 98 LYS A O 1
ATOM 826 N N . TRP A 1 99 ? -13.269 2.431 8.160 1.00 85.19 99 TRP A N 1
ATOM 827 C CA . TRP A 1 99 ? -14.405 2.783 8.990 1.00 85.19 99 TRP A CA 1
ATOM 828 C C . TRP A 1 99 ? -14.547 4.310 9.072 1.00 85.19 99 TRP A C 1
ATOM 830 O O . TRP A 1 99 ? -13.569 4.998 9.374 1.00 85.19 99 TRP A O 1
ATOM 840 N N . PRO A 1 100 ? -15.740 4.878 8.809 1.00 78.12 100 PRO A N 1
ATOM 841 C CA . PRO A 1 100 ? -15.914 6.325 8.807 1.00 78.12 100 PRO A CA 1
ATOM 842 C C . PRO A 1 100 ? -15.517 6.951 10.150 1.00 78.12 100 PRO A C 1
ATOM 844 O O . PRO A 1 100 ? -15.984 6.507 11.195 1.00 78.12 100 PRO A O 1
ATOM 847 N N . ASN A 1 101 ? -14.720 8.023 10.114 1.00 73.44 101 ASN A N 1
ATOM 848 C CA . ASN A 1 101 ? -14.302 8.826 11.280 1.00 73.44 101 ASN A CA 1
ATOM 849 C C . ASN A 1 101 ? -13.437 8.101 12.320 1.00 73.44 101 ASN A C 1
ATOM 851 O O . ASN A 1 101 ? -13.126 8.683 13.363 1.00 73.44 101 ASN A O 1
ATOM 855 N N . VAL A 1 102 ? -12.999 6.876 12.024 1.00 76.94 102 VAL A N 1
ATOM 856 C CA . VAL A 1 102 ? -11.950 6.207 12.789 1.00 76.94 102 VAL A CA 1
ATOM 857 C C . VAL A 1 102 ? -10.614 6.684 12.249 1.00 76.94 102 VAL A C 1
ATOM 859 O O . VAL A 1 102 ? -10.277 6.465 11.092 1.00 76.94 102 VAL A O 1
ATOM 862 N N . ASN A 1 103 ? -9.861 7.356 13.105 1.00 76.19 103 ASN A N 1
ATOM 863 C CA . ASN A 1 103 ? -8.459 7.692 12.911 1.00 76.19 103 ASN A CA 1
ATOM 864 C C . ASN A 1 103 ? -7.773 7.639 14.284 1.00 76.19 103 ASN A C 1
ATOM 866 O O . ASN A 1 103 ? -8.446 7.633 15.321 1.00 76.19 103 ASN A O 1
ATOM 870 N N . LEU A 1 104 ? -6.441 7.581 14.305 1.00 78.38 104 LEU A N 1
ATOM 871 C CA . LEU A 1 104 ? -5.699 7.469 15.570 1.00 78.38 104 LEU A CA 1
ATOM 872 C C . LEU A 1 104 ? -5.886 8.691 16.487 1.00 78.38 104 LEU A C 1
ATOM 874 O O . LEU A 1 104 ? -5.759 8.570 17.699 1.00 78.38 104 LEU A O 1
ATOM 878 N N . ARG A 1 105 ? -6.265 9.841 15.922 1.00 68.62 105 ARG A N 1
ATOM 879 C CA . ARG A 1 105 ? -6.494 11.092 16.653 1.00 68.62 105 ARG A CA 1
ATOM 880 C C . ARG A 1 105 ? -7.761 11.067 17.509 1.00 68.62 105 ARG A C 1
ATOM 882 O O . ARG A 1 105 ? -7.767 11.556 18.639 1.00 68.62 105 ARG A O 1
ATOM 889 N N . ASN A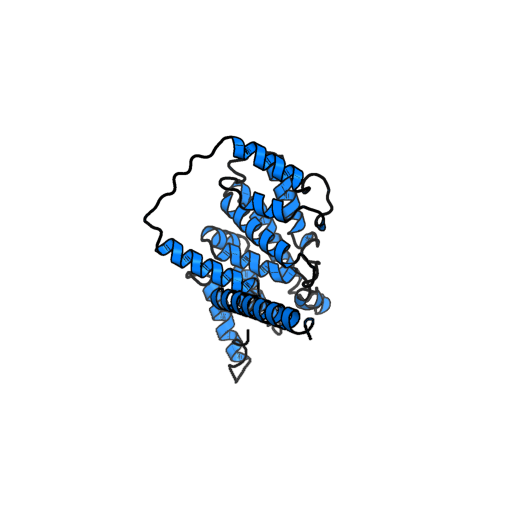 1 106 ? -8.844 10.515 16.969 1.00 63.31 106 ASN A N 1
ATOM 890 C CA . ASN A 1 106 ? -10.148 10.471 17.631 1.00 63.31 106 ASN A CA 1
ATOM 891 C C . ASN A 1 106 ? -10.250 9.308 18.621 1.00 63.31 106 ASN A C 1
ATOM 893 O O . ASN A 1 106 ? -11.010 9.385 19.585 1.00 63.31 106 ASN A O 1
ATOM 897 N N . TYR A 1 107 ? -9.483 8.242 18.393 1.00 65.00 107 TYR A N 1
ATOM 898 C CA . TYR A 1 107 ? -9.580 7.003 19.147 1.00 65.00 107 TYR A CA 1
ATOM 899 C C . TYR A 1 107 ? -8.311 6.769 19.971 1.00 65.00 107 TYR A C 1
ATOM 901 O O . TYR A 1 107 ? -7.388 6.084 19.540 1.00 65.00 107 TYR A O 1
ATOM 909 N N . LYS A 1 108 ? -8.281 7.321 21.193 1.00 63.34 108 LYS A N 1
ATOM 910 C CA . LYS A 1 108 ? -7.157 7.198 22.149 1.00 63.34 108 LYS A CA 1
ATOM 911 C C . LYS A 1 108 ? -6.993 5.795 22.755 1.00 63.34 108 LYS A C 1
ATOM 913 O O . LYS A 1 108 ? -6.309 5.633 23.764 1.00 63.34 108 LYS A O 1
ATOM 918 N N . ASP A 1 109 ? -7.647 4.790 22.188 1.00 70.50 109 ASP A N 1
ATOM 919 C CA . ASP A 1 109 ? -7.609 3.430 22.698 1.00 70.50 109 ASP A CA 1
ATOM 920 C C . ASP A 1 109 ? -6.253 2.777 22.405 1.00 70.50 109 ASP A C 1
ATOM 922 O O . ASP A 1 109 ? -5.780 2.695 21.264 1.00 70.50 109 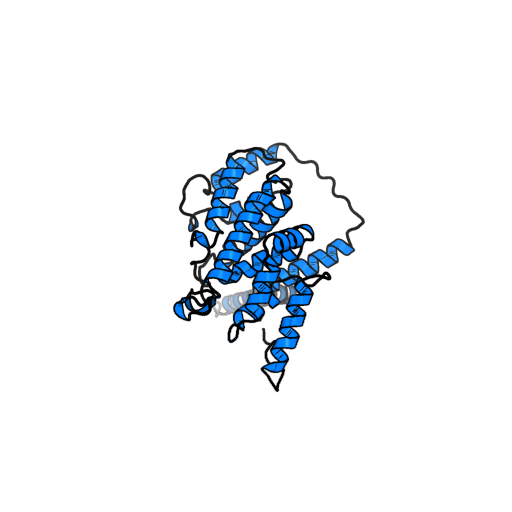ASP A O 1
ATOM 926 N N . GLU A 1 110 ? -5.645 2.235 23.453 1.00 85.44 110 GLU A N 1
ATOM 927 C CA . GLU A 1 110 ? -4.423 1.454 23.359 1.00 85.44 110 GLU A CA 1
ATOM 928 C C . GLU A 1 110 ? -4.592 0.229 22.439 1.00 85.44 110 GLU A C 1
ATOM 930 O O . GLU A 1 110 ? -3.626 -0.202 21.797 1.00 85.44 110 GLU A O 1
ATOM 935 N N . GLN A 1 111 ? -5.808 -0.323 22.331 1.00 88.75 111 GLN A N 1
ATOM 936 C CA . GLN A 1 111 ? -6.096 -1.459 21.457 1.00 88.75 111 GLN A CA 1
ATOM 937 C C . GLN A 1 111 ? -5.904 -1.111 19.981 1.00 88.75 111 GLN A C 1
ATOM 939 O O . GLN A 1 111 ? -5.256 -1.882 19.266 1.00 88.75 111 GLN A O 1
ATOM 944 N N . LEU A 1 112 ? -6.376 0.057 19.528 1.00 89.75 112 LEU A N 1
ATOM 945 C CA . LEU A 1 112 ? -6.206 0.483 18.136 1.00 89.75 112 LEU A CA 1
ATOM 946 C C . LEU A 1 112 ? -4.730 0.749 17.817 1.00 89.75 112 LEU A C 1
ATOM 948 O O . LEU A 1 112 ? -4.219 0.271 16.805 1.00 89.75 112 LEU A O 1
ATOM 952 N N . HIS A 1 113 ? -3.992 1.405 18.716 1.00 92.31 113 HIS A N 1
ATOM 953 C CA . HIS A 1 113 ? -2.544 1.578 18.549 1.00 92.31 113 HIS A CA 1
ATOM 954 C C . HIS A 1 113 ? -1.787 0.240 18.543 1.00 92.31 113 HIS A C 1
ATOM 956 O O . HIS A 1 113 ? -0.795 0.071 17.828 1.00 92.31 113 HIS A O 1
ATOM 962 N N . ARG A 1 114 ? -2.216 -0.749 19.336 1.00 94.00 114 ARG A N 1
ATOM 963 C CA . ARG A 1 114 ? -1.636 -2.103 19.327 1.00 94.00 114 ARG A CA 1
ATOM 964 C C . ARG A 1 114 ? -1.955 -2.842 18.026 1.00 94.00 114 ARG A C 1
ATOM 966 O O . ARG A 1 114 ? -1.070 -3.502 17.482 1.00 94.00 114 ARG A O 1
ATOM 973 N N . PHE A 1 115 ? -3.174 -2.693 17.516 1.00 95.44 115 PHE A N 1
ATOM 974 C CA . PHE A 1 115 ? -3.614 -3.222 16.227 1.00 95.44 115 PHE A CA 1
ATOM 975 C C . PHE A 1 115 ? -2.764 -2.651 15.085 1.00 95.44 115 PHE A C 1
ATOM 977 O O . PHE A 1 115 ? -2.155 -3.413 14.332 1.00 95.44 115 PHE A O 1
ATOM 984 N N . VAL A 1 116 ? -2.612 -1.323 15.034 1.00 96.19 116 VAL A N 1
ATOM 985 C CA . VAL A 1 116 ? -1.769 -0.627 14.050 1.00 96.19 116 VAL A CA 1
ATOM 986 C C . VAL A 1 116 ? -0.317 -1.087 14.127 1.00 96.19 116 VAL A C 1
ATOM 988 O O . VAL A 1 116 ? 0.270 -1.395 13.095 1.00 96.19 116 VAL A O 1
ATOM 991 N N . ARG A 1 117 ? 0.264 -1.217 15.327 1.00 96.62 117 ARG A N 1
ATOM 992 C CA . ARG A 1 117 ? 1.645 -1.710 15.485 1.00 96.62 117 ARG A CA 1
ATOM 993 C C . ARG A 1 117 ? 1.830 -3.143 14.978 1.00 96.62 117 ARG A C 1
ATOM 995 O O . ARG A 1 117 ? 2.868 -3.444 14.393 1.00 96.62 117 ARG A O 1
ATOM 1002 N N . ARG A 1 118 ? 0.843 -4.027 15.174 1.00 97.75 118 ARG A N 1
ATOM 1003 C CA . ARG A 1 118 ? 0.894 -5.405 14.650 1.00 97.75 118 ARG A CA 1
ATOM 1004 C C . ARG A 1 118 ? 0.804 -5.438 13.124 1.00 97.75 118 ARG A C 1
ATOM 1006 O O . ARG A 1 118 ? 1.576 -6.166 12.503 1.00 97.75 118 ARG A O 1
ATOM 1013 N N . LEU A 1 119 ? -0.068 -4.625 12.524 1.00 98.19 119 LEU A N 1
ATOM 1014 C CA . LEU A 1 119 ? -0.133 -4.473 11.065 1.00 98.19 119 LEU A CA 1
ATOM 1015 C C . LEU A 1 119 ? 1.151 -3.867 10.495 1.00 98.19 119 LEU A C 1
ATOM 1017 O O . LEU A 1 119 ? 1.679 -4.368 9.506 1.00 98.19 119 LEU A O 1
ATOM 1021 N N . LEU A 1 120 ? 1.683 -2.829 11.142 1.00 98.38 120 LEU A N 1
ATOM 1022 C CA . LEU A 1 120 ? 2.940 -2.194 10.760 1.00 98.38 120 LEU A CA 1
ATOM 1023 C C . LEU A 1 120 ? 4.073 -3.221 10.723 1.00 98.38 120 LEU A C 1
ATOM 1025 O O . LEU A 1 120 ? 4.750 -3.343 9.709 1.00 98.38 120 LEU A O 1
ATOM 1029 N N . TYR A 1 121 ? 4.237 -4.009 11.790 1.00 98.31 121 TYR A N 1
ATOM 1030 C CA . TYR A 1 121 ? 5.255 -5.058 11.838 1.00 98.31 121 TYR A CA 1
ATOM 1031 C C . TYR A 1 121 ? 5.089 -6.085 10.709 1.00 98.31 121 TYR A C 1
ATOM 1033 O O . TYR A 1 121 ? 6.075 -6.462 10.081 1.00 98.31 121 TYR A O 1
ATOM 1041 N N . PHE A 1 122 ? 3.855 -6.494 10.400 1.00 98.44 122 PHE A N 1
ATOM 1042 C CA . PHE A 1 122 ? 3.576 -7.399 9.283 1.00 98.44 122 PHE A CA 1
ATOM 1043 C C . PHE A 1 122 ? 3.988 -6.815 7.921 1.00 98.44 122 PHE A C 1
ATOM 1045 O O . PHE A 1 122 ? 4.595 -7.520 7.114 1.00 98.44 122 PHE A O 1
ATOM 1052 N N . TYR A 1 123 ? 3.693 -5.534 7.672 1.00 98.62 123 TYR A N 1
ATOM 1053 C CA . TYR A 1 123 ? 3.984 -4.886 6.391 1.00 98.62 123 TYR A CA 1
ATOM 1054 C C . TYR A 1 123 ? 5.429 -4.405 6.236 1.00 98.62 123 TYR A C 1
ATOM 1056 O O . TYR A 1 123 ? 5.854 -4.205 5.099 1.00 98.62 123 TYR A O 1
ATOM 1064 N N . LYS A 1 124 ? 6.202 -4.233 7.314 1.00 97.88 124 LYS A N 1
ATOM 1065 C CA . LYS A 1 124 ? 7.618 -3.840 7.217 1.00 97.88 124 LYS A CA 1
ATOM 1066 C C . LYS A 1 124 ? 8.443 -4.912 6.490 1.00 97.88 124 LYS A C 1
ATOM 1068 O O . LYS A 1 124 ? 8.461 -6.054 6.953 1.00 97.88 124 LYS A O 1
ATOM 1073 N N . PRO A 1 125 ? 9.161 -4.589 5.398 1.00 95.50 125 PRO A N 1
ATOM 1074 C CA . PRO A 1 125 ? 10.020 -5.568 4.735 1.00 95.50 125 PRO A CA 1
ATOM 1075 C C . PRO A 1 125 ? 11.074 -6.189 5.662 1.00 95.50 125 PRO A C 1
ATOM 1077 O O . PRO A 1 125 ? 11.413 -7.361 5.494 1.00 95.50 125 PRO A O 1
ATOM 1080 N N . SER A 1 126 ? 11.553 -5.461 6.678 1.00 95.25 126 SER A N 1
ATOM 1081 C CA . SER A 1 126 ? 12.508 -5.994 7.661 1.00 95.25 126 SER A CA 1
ATOM 1082 C C . SER A 1 126 ? 11.978 -7.164 8.498 1.00 95.25 126 SER A C 1
ATOM 1084 O O . SER A 1 126 ? 12.783 -7.981 8.949 1.00 95.25 126 SER A O 1
ATOM 1086 N N . SER A 1 127 ? 10.656 -7.308 8.671 1.00 96.06 127 SER A N 1
ATOM 1087 C CA . SER A 1 127 ? 10.069 -8.470 9.360 1.00 96.06 127 SER A CA 1
ATOM 1088 C C . SER A 1 127 ? 10.043 -9.725 8.491 1.00 96.06 127 SER A C 1
ATOM 1090 O O . SER A 1 127 ? 9.876 -10.824 9.017 1.00 96.06 127 SER A O 1
ATOM 1092 N N . LYS A 1 128 ? 10.213 -9.571 7.168 1.00 94.25 128 LYS A N 1
ATOM 1093 C CA . LYS A 1 128 ? 10.149 -10.643 6.165 1.00 94.25 128 LYS A CA 1
ATOM 1094 C C . LYS A 1 128 ? 8.813 -11.398 6.132 1.00 94.25 128 LYS A C 1
ATOM 1096 O O . LYS A 1 128 ? 8.739 -12.452 5.512 1.00 94.25 128 LYS A O 1
ATOM 1101 N N . LEU A 1 129 ? 7.761 -10.870 6.764 1.00 96.00 129 LEU A N 1
ATOM 1102 C CA . LEU A 1 129 ? 6.444 -11.508 6.809 1.00 96.00 129 LEU A CA 1
ATOM 1103 C C . LEU A 1 129 ? 5.700 -11.307 5.488 1.00 96.00 129 LEU A C 1
ATOM 1105 O O . LEU A 1 129 ? 5.518 -12.257 4.738 1.00 96.00 129 LEU A O 1
ATOM 1109 N N . TYR A 1 130 ? 5.321 -10.068 5.165 1.00 97.31 130 TYR A N 1
ATOM 1110 C CA . TYR A 1 130 ? 4.651 -9.761 3.899 1.00 97.31 130 TYR A CA 1
ATOM 1111 C C . TYR A 1 130 ? 5.590 -9.897 2.689 1.00 97.31 130 TYR A C 1
ATOM 1113 O O . TYR A 1 130 ? 5.209 -10.459 1.665 1.00 97.31 130 TYR A O 1
ATOM 1121 N N . ALA A 1 131 ? 6.829 -9.409 2.810 1.00 94.75 131 ALA A N 1
ATOM 1122 C CA . ALA A 1 131 ? 7.775 -9.319 1.695 1.00 94.75 131 ALA A CA 1
ATOM 1123 C C . ALA A 1 131 ? 8.190 -10.676 1.095 1.00 94.75 131 ALA A C 1
ATOM 1125 O O . ALA A 1 131 ? 8.566 -10.718 -0.076 1.00 94.75 131 ALA A O 1
ATOM 1126 N N . ASN A 1 132 ? 8.123 -11.764 1.870 1.00 93.31 132 ASN A N 1
ATOM 1127 C CA . ASN A 1 132 ? 8.521 -13.103 1.424 1.00 93.31 132 ASN A CA 1
ATOM 1128 C C . ASN A 1 132 ? 7.355 -13.956 0.913 1.00 93.31 132 ASN A C 1
ATOM 1130 O O . ASN A 1 132 ? 7.592 -15.077 0.480 1.00 93.31 132 ASN A O 1
ATOM 1134 N N . LEU A 1 133 ? 6.113 -13.470 0.981 1.00 95.56 133 LEU A N 1
ATOM 1135 C CA . LEU A 1 133 ? 4.978 -14.204 0.425 1.00 95.56 133 LEU A CA 1
ATOM 1136 C C . LEU A 1 133 ? 5.074 -14.235 -1.098 1.00 95.56 133 LEU A C 1
ATOM 1138 O O . LEU A 1 133 ? 5.348 -13.205 -1.715 1.00 95.56 133 LEU A O 1
ATOM 1142 N N . ASP A 1 134 ? 4.797 -15.388 -1.693 1.00 94.44 134 ASP A N 1
ATOM 1143 C CA . ASP A 1 134 ? 4.785 -15.551 -3.143 1.00 94.44 134 ASP A CA 1
ATOM 1144 C C . ASP A 1 134 ? 3.604 -14.812 -3.792 1.00 94.44 134 ASP A C 1
ATOM 1146 O O . ASP A 1 134 ? 2.549 -14.591 -3.185 1.00 94.44 134 ASP A O 1
ATOM 1150 N N . LEU A 1 135 ? 3.776 -14.411 -5.053 1.00 91.50 135 LEU A N 1
ATOM 1151 C CA . LEU A 1 135 ? 2.743 -13.713 -5.826 1.00 91.50 135 LEU A CA 1
ATOM 1152 C C . LEU A 1 135 ? 1.477 -14.542 -6.065 1.00 91.50 135 LEU A C 1
ATOM 1154 O O . LEU A 1 135 ? 0.393 -13.975 -6.212 1.00 91.50 135 LEU A O 1
ATOM 1158 N N . ASP A 1 136 ? 1.615 -15.862 -6.158 1.00 92.06 136 ASP A N 1
ATOM 1159 C CA . ASP A 1 136 ? 0.522 -16.804 -6.400 1.00 92.06 136 ASP A CA 1
ATOM 1160 C C . ASP A 1 136 ? -0.250 -17.158 -5.121 1.00 92.06 136 ASP A C 1
ATOM 1162 O O . ASP A 1 136 ? -1.269 -17.855 -5.177 1.00 92.06 136 ASP A O 1
ATOM 1166 N N . TYR A 1 137 ? 0.177 -16.626 -3.971 1.00 95.00 137 TYR A N 1
ATOM 1167 C CA . TYR A 1 137 ? -0.520 -16.813 -2.714 1.00 95.00 137 TYR A CA 1
ATOM 1168 C C . TYR A 1 137 ? -1.992 -16.396 -2.834 1.00 95.00 137 TYR A C 1
ATOM 1170 O O . TYR A 1 137 ? -2.334 -15.294 -3.265 1.00 95.00 137 TYR A O 1
ATOM 1178 N N . THR A 1 138 ? -2.892 -17.272 -2.385 1.00 94.56 138 THR A N 1
ATOM 1179 C CA . THR A 1 138 ? -4.346 -17.140 -2.597 1.00 94.56 138 THR A CA 1
ATOM 1180 C C . THR A 1 138 ? -4.932 -15.803 -2.132 1.00 94.56 138 THR A C 1
ATOM 1182 O O . THR A 1 138 ? -5.848 -15.276 -2.765 1.00 94.56 138 THR A O 1
ATOM 1185 N N . LYS A 1 139 ? -4.400 -15.222 -1.046 1.00 93.62 139 LYS A N 1
ATOM 1186 C CA . LYS A 1 139 ? -4.835 -13.923 -0.504 1.00 93.62 139 LYS A CA 1
ATOM 1187 C C . LYS A 1 139 ? -3.909 -12.757 -0.880 1.00 93.62 139 LYS A C 1
ATOM 1189 O O . LYS A 1 139 ? -4.133 -11.655 -0.388 1.00 93.62 139 LYS A O 1
ATOM 1194 N N . ALA A 1 140 ? -2.918 -12.946 -1.757 1.00 94.50 140 ALA A N 1
ATOM 1195 C CA . ALA A 1 140 ? -1.946 -11.922 -2.165 1.00 94.50 140 ALA A CA 1
ATOM 1196 C C . ALA A 1 140 ? -2.607 -10.576 -2.492 1.00 94.50 140 ALA A C 1
ATOM 1198 O O . ALA A 1 140 ? -2.323 -9.557 -1.863 1.00 94.50 140 ALA A O 1
ATOM 1199 N N . LYS A 1 141 ? -3.589 -10.600 -3.405 1.00 93.94 141 LYS A N 1
ATOM 1200 C CA . LYS A 1 141 ? -4.331 -9.403 -3.822 1.00 93.94 141 LYS A CA 1
ATOM 1201 C C . LYS A 1 141 ? -5.023 -8.706 -2.648 1.00 93.94 141 LYS A C 1
ATOM 1203 O O . LYS A 1 141 ? -5.005 -7.480 -2.567 1.00 93.94 141 LYS A O 1
ATOM 1208 N N . GLN A 1 142 ? -5.642 -9.475 -1.751 1.00 95.88 142 GLN A N 1
ATOM 1209 C CA . GLN A 1 142 ? -6.342 -8.940 -0.583 1.00 95.88 142 GLN A CA 1
ATOM 1210 C C . GLN A 1 142 ? -5.362 -8.251 0.369 1.00 95.88 142 GLN A C 1
ATOM 1212 O O . GLN A 1 142 ? -5.615 -7.118 0.769 1.00 95.88 142 GLN A O 1
ATOM 1217 N N . LEU A 1 143 ? -4.238 -8.901 0.679 1.00 97.94 143 LEU A N 1
ATOM 1218 C CA . LEU A 1 143 ? -3.201 -8.349 1.549 1.00 97.94 143 LEU A CA 1
ATOM 1219 C C . LEU A 1 143 ? -2.657 -7.032 0.996 1.00 97.94 143 LEU A C 1
ATOM 1221 O O . LEU A 1 143 ? -2.597 -6.041 1.712 1.00 97.94 143 LEU A O 1
ATOM 1225 N N . THR A 1 144 ? -2.334 -6.978 -0.295 1.00 97.81 144 THR A N 1
ATOM 1226 C CA . THR A 1 144 ? -1.826 -5.747 -0.911 1.00 97.81 144 THR A CA 1
ATOM 1227 C C . THR A 1 144 ? -2.854 -4.619 -0.884 1.00 97.81 144 THR A C 1
ATOM 1229 O O . THR A 1 144 ? -2.514 -3.485 -0.556 1.00 97.81 144 THR A O 1
ATOM 1232 N N . VAL A 1 145 ? -4.123 -4.918 -1.180 1.00 96.00 145 VAL A N 1
ATOM 1233 C CA . VAL A 1 145 ? -5.208 -3.925 -1.133 1.00 96.00 145 VAL A CA 1
ATOM 1234 C C . VAL A 1 145 ? -5.407 -3.391 0.285 1.00 96.00 145 VAL A C 1
ATOM 1236 O O . VAL A 1 145 ? -5.575 -2.184 0.457 1.00 96.00 145 VAL A O 1
ATOM 1239 N N . VAL A 1 146 ? -5.367 -4.259 1.298 1.00 97.75 146 VAL A N 1
ATOM 1240 C CA . VAL A 1 146 ? -5.431 -3.848 2.707 1.00 97.75 146 VAL A CA 1
ATOM 1241 C C . VAL A 1 146 ? -4.195 -3.027 3.089 1.00 97.75 146 VAL A C 1
ATOM 1243 O O . VAL A 1 146 ? -4.331 -2.039 3.800 1.00 97.75 146 VAL A O 1
ATOM 1246 N N . GLY A 1 147 ? -3.010 -3.361 2.574 1.00 98.19 147 GLY A N 1
ATOM 1247 C CA . GLY A 1 147 ? -1.784 -2.586 2.774 1.00 98.19 147 GLY A CA 1
ATOM 1248 C C . GLY A 1 147 ? -1.881 -1.162 2.222 1.00 98.19 147 GLY A C 1
ATOM 1249 O O . GLY A 1 147 ? -1.572 -0.209 2.933 1.00 98.19 147 GLY A O 1
ATOM 1250 N N . CYS A 1 148 ? -2.406 -0.988 1.005 1.00 97.12 148 CYS A N 1
ATOM 1251 C CA . CYS A 1 148 ? -2.681 0.343 0.450 1.00 97.12 148 CYS A CA 1
ATOM 1252 C C . CYS A 1 148 ? -3.642 1.141 1.350 1.00 97.12 148 CYS A C 1
ATOM 1254 O O . CYS A 1 148 ? -3.351 2.284 1.697 1.00 97.12 148 CYS A O 1
ATOM 1256 N N . GLN A 1 149 ? -4.743 0.521 1.786 1.00 95.75 149 GLN A N 1
ATOM 1257 C CA . GLN A 1 149 ? -5.715 1.149 2.695 1.00 95.75 149 GLN A CA 1
ATOM 1258 C C . GLN A 1 149 ? -5.089 1.515 4.040 1.00 95.75 149 GLN A C 1
ATOM 1260 O O . GLN A 1 149 ? -5.371 2.573 4.585 1.00 95.75 149 GLN A O 1
ATOM 1265 N N . PHE A 1 150 ? -4.204 0.668 4.561 1.00 98.00 150 PHE A N 1
ATOM 1266 C CA . PHE A 1 150 ? -3.481 0.928 5.797 1.00 98.00 150 PHE A CA 1
ATOM 1267 C C . PHE A 1 150 ? -2.562 2.148 5.671 1.00 98.00 150 PHE A C 1
ATOM 1269 O O . PHE A 1 150 ? -2.566 3.006 6.550 1.00 98.00 150 PHE A O 1
ATOM 1276 N N . THR A 1 151 ? -1.816 2.275 4.568 1.00 97.31 151 THR A N 1
ATOM 1277 C CA . THR A 1 151 ? -0.969 3.461 4.342 1.00 97.31 151 THR A CA 1
ATOM 1278 C C . THR A 1 151 ? -1.776 4.751 4.205 1.00 97.31 151 THR A C 1
ATOM 1280 O O . THR A 1 151 ? -1.341 5.796 4.682 1.00 97.31 151 THR A O 1
ATOM 1283 N N . GLU A 1 152 ? -2.962 4.673 3.603 1.00 94.62 152 GLU A N 1
ATOM 1284 C CA . GLU A 1 152 ? -3.897 5.792 3.488 1.00 94.62 152 GLU A CA 1
ATOM 1285 C C . GLU A 1 152 ? -4.489 6.166 4.855 1.00 94.62 152 GLU A C 1
ATOM 1287 O O . GLU A 1 152 ? -4.418 7.326 5.244 1.00 94.62 152 GLU A O 1
ATOM 1292 N N . PHE A 1 153 ? -4.937 5.182 5.640 1.00 95.06 153 PHE A N 1
ATOM 1293 C CA . PHE A 1 153 ? -5.419 5.370 7.013 1.00 95.06 153 PHE A CA 1
ATOM 1294 C C . PHE A 1 153 ? -4.379 6.053 7.920 1.00 95.06 153 PHE A C 1
ATOM 1296 O O . PHE A 1 153 ? -4.704 6.966 8.685 1.00 95.06 153 PHE A O 1
ATOM 1303 N N . LEU A 1 154 ? -3.108 5.639 7.833 1.00 95.75 154 LEU A N 1
ATOM 1304 C CA . LEU A 1 154 ? -2.025 6.282 8.582 1.00 95.75 154 LEU A CA 1
ATOM 1305 C C . LEU A 1 154 ? -1.792 7.726 8.126 1.00 95.75 154 LEU A C 1
ATOM 1307 O O . LEU A 1 154 ? -1.511 8.587 8.955 1.00 95.75 154 LEU A O 1
ATOM 1311 N N . LEU A 1 155 ? -1.920 7.999 6.825 1.00 93.69 155 LEU A N 1
ATOM 1312 C CA . LEU A 1 155 ? -1.788 9.349 6.282 1.00 93.69 155 LEU A CA 1
ATOM 1313 C C . LEU A 1 155 ? -2.942 10.263 6.728 1.00 93.69 155 LEU A C 1
ATOM 1315 O O . LEU A 1 155 ? -2.713 11.434 7.021 1.00 93.69 155 LEU A O 1
ATOM 1319 N N . GLU A 1 156 ? -4.165 9.735 6.798 1.00 91.00 156 GLU A N 1
ATOM 1320 C CA . GLU A 1 156 ? -5.361 10.450 7.271 1.00 91.00 156 GLU A CA 1
ATOM 1321 C C . GLU A 1 156 ? -5.356 10.697 8.788 1.00 91.00 156 GLU A C 1
ATOM 1323 O O . GLU A 1 156 ? -6.049 11.590 9.270 1.00 91.00 156 GLU A O 1
ATOM 1328 N N . SER A 1 157 ? -4.547 9.949 9.543 1.00 88.00 157 SER A N 1
ATOM 1329 C CA . SER A 1 157 ? -4.410 10.086 10.999 1.00 88.00 157 SER A CA 1
ATOM 1330 C C . SER A 1 157 ? -3.455 11.208 11.445 1.00 88.00 157 SER A C 1
ATOM 1332 O O . SER A 1 157 ? -3.113 11.269 12.624 1.00 88.00 157 SER A O 1
ATOM 1334 N N . GLU A 1 158 ? -3.031 12.087 10.529 1.00 85.62 158 GLU A N 1
ATOM 1335 C CA . GLU A 1 158 ? -2.202 13.276 10.791 1.00 85.62 158 GLU A CA 1
ATOM 1336 C C . GLU A 1 158 ? -1.025 12.988 11.753 1.00 85.62 158 GLU A C 1
ATOM 1338 O O . GLU A 1 158 ? -0.242 12.073 11.504 1.00 85.62 158 GLU A O 1
ATOM 1343 N N . GLU A 1 159 ? -0.863 13.764 12.829 1.00 87.19 159 GLU A N 1
ATOM 1344 C CA . GLU A 1 159 ? 0.261 13.673 13.774 1.00 87.19 159 GLU A CA 1
ATOM 1345 C C . GLU A 1 159 ? 0.412 12.275 14.404 1.00 87.19 159 GLU A C 1
ATOM 1347 O O . GLU A 1 159 ? 1.522 11.744 14.468 1.00 87.19 159 GLU A O 1
ATOM 1352 N N . ASP A 1 160 ? -0.694 11.627 14.786 1.00 88.19 160 ASP A N 1
ATOM 1353 C CA . ASP A 1 160 ? -0.677 10.313 15.448 1.00 88.19 160 ASP A CA 1
ATOM 1354 C C . ASP A 1 160 ? -0.320 9.164 14.486 1.00 88.19 160 ASP A C 1
ATOM 1356 O O . ASP A 1 160 ? 0.175 8.111 14.900 1.00 88.19 160 ASP A O 1
ATOM 1360 N N . GLY A 1 161 ? -0.549 9.358 13.182 1.00 91.31 161 GLY A N 1
ATOM 1361 C CA . GLY A 1 161 ? -0.195 8.402 12.130 1.00 91.31 161 GLY A CA 1
ATOM 1362 C C . GLY A 1 161 ? 1.194 8.615 11.524 1.00 91.31 161 GLY A C 1
ATOM 1363 O O . GLY A 1 161 ? 1.806 7.656 11.039 1.00 91.31 161 GLY A O 1
ATOM 1364 N N . GLN A 1 162 ? 1.722 9.844 11.576 1.00 93.38 162 GLN A N 1
ATOM 1365 C CA . GLN A 1 162 ? 2.980 10.228 10.926 1.00 93.38 162 GLN A CA 1
ATOM 1366 C C . GLN A 1 162 ? 4.164 9.362 11.361 1.00 93.38 162 GLN A C 1
ATOM 1368 O O . GLN A 1 162 ? 4.927 8.921 10.504 1.00 93.38 162 GLN A O 1
ATOM 1373 N N . GLY A 1 163 ? 4.303 9.073 12.659 1.00 95.81 163 GLY A N 1
ATOM 1374 C CA . GLY A 1 163 ? 5.415 8.265 13.171 1.00 95.81 163 GLY A CA 1
ATOM 1375 C C . GLY A 1 163 ? 5.416 6.831 12.630 1.00 95.81 163 GLY A C 1
ATOM 1376 O O . GLY A 1 163 ? 6.459 6.321 12.222 1.00 95.81 163 GLY A O 1
ATOM 1377 N N . TYR A 1 164 ? 4.243 6.193 12.562 1.00 97.44 164 TYR A N 1
ATOM 1378 C CA . TYR A 1 164 ? 4.103 4.842 12.008 1.00 97.44 164 TYR A CA 1
ATOM 1379 C C . TYR A 1 164 ? 4.340 4.816 10.498 1.00 97.44 164 TYR A C 1
ATOM 1381 O O . TYR A 1 164 ? 4.992 3.903 9.988 1.00 97.44 164 TYR A O 1
ATOM 1389 N N . LEU A 1 165 ? 3.819 5.816 9.782 1.00 97.94 165 LEU A N 1
ATOM 1390 C CA . LEU A 1 165 ? 3.976 5.904 8.336 1.00 97.94 165 LEU A CA 1
ATOM 1391 C C . LEU A 1 165 ? 5.431 6.177 7.948 1.00 97.94 165 LEU A C 1
ATOM 1393 O O . LEU A 1 165 ? 5.952 5.536 7.040 1.00 97.94 165 LEU A O 1
ATOM 1397 N N . GLU A 1 166 ? 6.100 7.089 8.652 1.00 98.19 166 GLU A N 1
ATOM 1398 C CA . GLU A 1 166 ? 7.513 7.393 8.439 1.00 98.19 166 GLU A CA 1
ATOM 1399 C C . GLU A 1 166 ? 8.399 6.171 8.707 1.00 98.19 166 GLU A C 1
ATOM 1401 O O . GLU A 1 166 ? 9.278 5.877 7.897 1.00 98.19 166 GLU A O 1
ATOM 1406 N N . ASP A 1 167 ? 8.149 5.424 9.789 1.00 98.38 167 ASP A N 1
ATOM 1407 C CA . ASP A 1 167 ? 8.867 4.176 10.078 1.00 98.38 167 ASP A CA 1
ATOM 1408 C C . ASP A 1 167 ? 8.681 3.143 8.954 1.00 98.38 167 ASP A C 1
ATOM 1410 O O . ASP A 1 167 ? 9.661 2.579 8.465 1.00 98.38 167 ASP A O 1
ATOM 1414 N N . LEU A 1 168 ? 7.447 2.945 8.472 1.00 98.62 168 LEU A N 1
ATOM 1415 C CA . LEU A 1 168 ? 7.172 2.032 7.358 1.00 98.62 168 LEU A CA 1
ATOM 1416 C C . LEU A 1 168 ? 7.899 2.452 6.076 1.00 98.62 168 LEU A C 1
ATOM 1418 O O . LEU A 1 168 ? 8.565 1.634 5.443 1.00 98.62 168 LEU A O 1
ATOM 1422 N N . VAL A 1 169 ? 7.770 3.720 5.679 1.00 98.50 169 VAL A N 1
ATOM 1423 C CA . VAL A 1 169 ? 8.348 4.222 4.426 1.00 98.50 169 VAL A CA 1
ATOM 1424 C C . VAL A 1 169 ? 9.874 4.162 4.481 1.00 98.50 169 VAL A C 1
ATOM 1426 O O . VAL A 1 169 ? 10.494 3.719 3.512 1.00 98.50 169 VAL A O 1
ATOM 1429 N N . LYS A 1 170 ? 10.494 4.528 5.611 1.00 98.12 170 LYS A N 1
ATOM 1430 C CA . LYS A 1 170 ? 11.947 4.400 5.794 1.00 98.12 170 LYS A CA 1
ATOM 1431 C C . LYS A 1 170 ? 12.410 2.948 5.743 1.00 98.12 170 LYS A C 1
ATOM 1433 O O . LYS A 1 170 ? 13.438 2.678 5.130 1.00 98.12 170 LYS A O 1
ATOM 1438 N N . ASP A 1 171 ? 11.666 2.016 6.334 1.00 97.94 171 ASP A N 1
ATOM 1439 C CA . ASP A 1 171 ? 11.993 0.586 6.275 1.00 97.94 171 ASP A CA 1
ATOM 1440 C C . ASP A 1 171 ? 11.980 0.062 4.831 1.00 97.94 171 ASP A C 1
ATOM 1442 O O . ASP A 1 171 ? 12.927 -0.601 4.405 1.00 97.94 171 ASP A O 1
ATOM 1446 N N . ILE A 1 172 ? 10.971 0.450 4.040 1.00 96.94 172 ILE A N 1
ATOM 1447 C CA . ILE A 1 172 ? 10.885 0.107 2.612 1.00 96.94 172 ILE A CA 1
ATOM 1448 C C . ILE A 1 172 ? 12.057 0.714 1.828 1.00 96.94 172 ILE A C 1
ATOM 1450 O O . ILE A 1 172 ? 12.687 0.013 1.036 1.00 96.94 172 ILE A O 1
ATOM 1454 N N . VAL A 1 173 ? 12.388 1.991 2.048 1.00 95.62 173 VAL A N 1
ATOM 1455 C CA . VAL A 1 173 ? 13.524 2.656 1.380 1.00 95.62 173 VAL A CA 1
ATOM 1456 C C . VAL A 1 173 ? 14.851 1.981 1.736 1.00 95.62 173 VAL A C 1
ATOM 1458 O O . VAL A 1 173 ? 15.673 1.722 0.856 1.00 95.62 173 VAL A O 1
ATOM 1461 N N . ASN A 1 174 ? 15.060 1.644 3.009 1.00 93.44 174 ASN A N 1
ATOM 1462 C CA . ASN A 1 174 ? 16.257 0.944 3.470 1.00 93.44 174 ASN A CA 1
ATOM 1463 C C . ASN A 1 174 ? 16.379 -0.445 2.837 1.00 93.44 174 ASN A C 1
ATOM 1465 O O . ASN A 1 174 ? 17.467 -0.827 2.397 1.00 93.44 174 ASN A O 1
ATOM 1469 N N . TRP A 1 175 ? 15.273 -1.184 2.751 1.00 91.62 175 TRP A N 1
ATOM 1470 C CA . TRP A 1 175 ? 15.230 -2.474 2.072 1.00 91.62 175 TRP A CA 1
ATOM 1471 C C . TRP A 1 175 ? 15.530 -2.351 0.569 1.00 91.62 175 TRP A C 1
ATOM 1473 O O . TRP A 1 175 ? 16.349 -3.122 0.058 1.00 91.62 175 TRP A O 1
ATOM 1483 N N . LEU A 1 176 ? 14.954 -1.359 -0.124 1.00 89.56 176 LEU A N 1
ATOM 1484 C CA . LEU A 1 176 ? 15.230 -1.097 -1.542 1.00 89.56 176 LEU A CA 1
ATOM 1485 C C . LEU A 1 176 ? 16.712 -0.788 -1.779 1.00 89.56 176 LEU A C 1
ATOM 1487 O O . LEU A 1 176 ? 17.332 -1.426 -2.625 1.00 89.56 176 LEU A O 1
ATOM 1491 N N . ASN A 1 177 ? 17.296 0.122 -0.992 1.00 87.31 177 ASN A N 1
ATOM 1492 C CA . ASN A 1 177 ? 18.709 0.498 -1.109 1.00 87.31 177 ASN A CA 1
ATOM 1493 C C . ASN A 1 177 ? 19.657 -0.671 -0.794 1.00 87.31 177 ASN A C 1
ATOM 1495 O O . ASN A 1 177 ? 20.678 -0.850 -1.458 1.00 87.31 177 ASN A O 1
ATOM 1499 N N . SER A 1 178 ? 19.325 -1.484 0.213 1.00 82.56 178 SER A N 1
ATOM 1500 C CA . SER A 1 178 ? 20.136 -2.649 0.600 1.00 82.56 178 SER A CA 1
ATOM 1501 C C . SER A 1 178 ? 20.111 -3.744 -0.467 1.00 82.56 178 SER A C 1
ATOM 1503 O O . SER A 1 178 ? 21.103 -4.447 -0.664 1.00 82.56 178 SER A O 1
ATOM 1505 N N . SER A 1 179 ? 18.985 -3.864 -1.167 1.00 73.06 179 SER A N 1
ATOM 1506 C CA . SER A 1 179 ? 18.764 -4.854 -2.218 1.00 73.06 179 SER A CA 1
ATOM 1507 C C . SER A 1 179 ? 19.200 -4.357 -3.608 1.00 73.06 179 SER A C 1
ATOM 1509 O O . SER A 1 179 ? 19.295 -5.128 -4.556 1.00 73.06 179 SER A O 1
ATOM 1511 N N . SER A 1 180 ? 19.473 -3.066 -3.790 1.00 67.50 180 SER A N 1
ATOM 1512 C CA . SER A 1 180 ? 19.908 -2.516 -5.081 1.00 67.50 180 SER A CA 1
ATOM 1513 C C . SER A 1 180 ? 21.431 -2.512 -5.270 1.00 67.50 180 SER A C 1
ATOM 1515 O O . SER A 1 180 ? 21.937 -1.866 -6.185 1.00 67.50 180 SER A O 1
ATOM 1517 N N . GLY A 1 181 ? 22.179 -3.176 -4.381 1.00 60.25 181 GLY A N 1
ATOM 1518 C CA . GLY A 1 181 ? 23.640 -3.117 -4.334 1.00 60.25 181 GLY A CA 1
ATOM 1519 C C . GLY A 1 181 ? 24.343 -3.673 -5.582 1.00 60.25 181 GLY A C 1
ATOM 1520 O O . GLY A 1 181 ? 23.860 -4.587 -6.239 1.00 60.25 181 GLY A O 1
ATOM 1521 N N . MET A 1 182 ? 25.550 -3.160 -5.857 1.00 48.00 182 MET A N 1
ATOM 1522 C CA . MET A 1 182 ? 26.395 -3.520 -7.015 1.00 48.00 182 MET A CA 1
ATOM 1523 C C . MET A 1 182 ? 26.900 -4.978 -7.023 1.00 48.00 182 MET A C 1
ATOM 1525 O O . MET A 1 182 ? 27.481 -5.417 -8.013 1.00 48.00 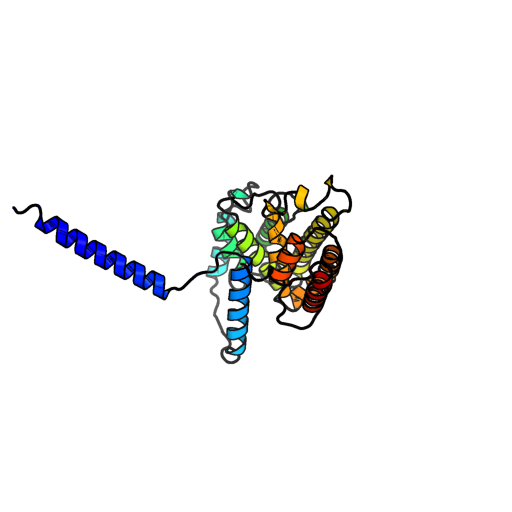182 MET A O 1
ATOM 1529 N N . LYS A 1 183 ? 26.723 -5.731 -5.929 1.00 55.09 183 LYS A N 1
ATOM 1530 C CA . LYS A 1 183 ? 27.137 -7.139 -5.847 1.00 55.09 183 LYS A CA 1
ATOM 1531 C C . LYS A 1 183 ? 26.008 -8.043 -6.368 1.00 55.09 183 LYS A C 1
ATOM 1533 O O . LYS A 1 183 ? 24.897 -7.920 -5.853 1.00 55.09 183 LYS A O 1
ATOM 1538 N N . PRO A 1 184 ? 26.274 -8.985 -7.297 1.00 52.31 184 PRO A N 1
ATOM 1539 C CA . PRO A 1 184 ? 25.249 -9.856 -7.886 1.00 52.31 184 PRO A CA 1
ATOM 1540 C C . PRO A 1 184 ? 24.388 -10.587 -6.845 1.00 52.31 184 PRO A C 1
ATOM 1542 O O . PRO A 1 184 ? 23.167 -10.635 -6.977 1.00 52.31 184 PRO A O 1
ATOM 1545 N N . GLU A 1 185 ? 25.002 -11.075 -5.763 1.00 49.91 185 GLU A N 1
ATOM 1546 C CA . GLU A 1 185 ? 24.332 -11.790 -4.660 1.00 49.91 185 GLU A CA 1
ATOM 1547 C C . GLU A 1 185 ? 23.315 -10.948 -3.882 1.00 49.91 185 GLU A C 1
ATOM 1549 O O . GLU A 1 185 ? 22.453 -11.500 -3.212 1.00 49.91 185 GLU A O 1
ATOM 1554 N N . ARG A 1 186 ? 23.409 -9.615 -3.947 1.00 53.78 186 ARG A N 1
ATOM 1555 C CA . ARG A 1 186 ? 22.513 -8.701 -3.227 1.00 53.78 186 ARG A CA 1
ATOM 1556 C C . ARG A 1 186 ? 21.504 -8.021 -4.136 1.00 53.78 186 ARG A C 1
ATOM 1558 O O . ARG A 1 186 ? 20.825 -7.125 -3.658 1.00 53.78 186 ARG A O 1
ATOM 1565 N N . SER A 1 187 ? 21.429 -8.401 -5.412 1.00 60.00 187 SER A N 1
ATOM 1566 C CA . SER A 1 187 ? 20.525 -7.766 -6.369 1.00 60.00 187 SER A CA 1
ATOM 1567 C C . SER A 1 187 ? 19.054 -8.075 -6.059 1.00 60.00 187 SER A C 1
ATOM 1569 O O . SER A 1 187 ? 18.696 -9.197 -5.708 1.00 60.00 187 SER A O 1
ATOM 1571 N N . LEU A 1 188 ? 18.179 -7.083 -6.243 1.00 61.44 188 LEU A N 1
ATOM 1572 C CA . LEU A 1 188 ? 16.727 -7.188 -6.039 1.00 61.44 188 LEU A CA 1
ATOM 1573 C C . LEU A 1 188 ? 16.105 -8.378 -6.790 1.00 61.44 188 LEU A C 1
ATOM 1575 O O . LEU A 1 188 ? 15.211 -9.036 -6.265 1.00 61.44 188 LEU A O 1
ATOM 1579 N N . GLN A 1 189 ? 16.607 -8.679 -7.991 1.00 58.97 189 GLN A N 1
ATOM 1580 C CA . GLN A 1 189 ? 16.164 -9.822 -8.796 1.00 58.97 189 GLN A CA 1
ATOM 1581 C C . GLN A 1 189 ? 16.497 -11.166 -8.126 1.00 58.97 189 GLN A C 1
ATOM 1583 O O . GLN A 1 189 ? 15.661 -12.065 -8.135 1.00 58.97 189 GLN A O 1
ATOM 1588 N N . ASN A 1 190 ? 17.658 -11.274 -7.474 1.00 55.44 190 ASN A N 1
ATOM 1589 C CA . ASN A 1 190 ? 18.073 -12.477 -6.747 1.00 55.44 190 ASN A CA 1
ATOM 1590 C C . ASN A 1 190 ? 17.423 -12.590 -5.358 1.00 55.44 190 ASN A C 1
ATOM 1592 O O . ASN A 1 190 ? 17.270 -13.694 -4.846 1.00 55.44 190 ASN A O 1
ATOM 1596 N N . ASN A 1 191 ? 16.967 -11.475 -4.779 1.00 61.84 191 ASN A N 1
ATOM 1597 C CA . ASN A 1 191 ? 16.229 -11.455 -3.510 1.00 61.84 191 ASN A CA 1
ATOM 1598 C C . ASN A 1 191 ? 14.746 -11.851 -3.654 1.00 61.84 191 ASN A C 1
ATOM 1600 O O . ASN A 1 191 ? 13.971 -11.672 -2.717 1.00 61.84 191 ASN A O 1
ATOM 1604 N N . GLY A 1 192 ? 14.328 -12.347 -4.822 1.00 72.06 192 GLY A N 1
ATOM 1605 C CA . GLY A 1 192 ? 12.959 -12.803 -5.052 1.00 72.06 192 GLY A CA 1
ATOM 1606 C C . GLY A 1 192 ? 11.949 -11.691 -5.330 1.00 72.06 192 GLY A C 1
ATOM 1607 O O . GLY A 1 192 ? 10.765 -11.996 -5.414 1.00 72.06 192 GLY A O 1
ATOM 1608 N N . LEU A 1 193 ? 12.375 -10.434 -5.549 1.00 82.94 193 LEU A N 1
ATOM 1609 C CA . LEU A 1 193 ? 11.467 -9.300 -5.800 1.00 82.94 193 LEU A CA 1
ATOM 1610 C C . LEU A 1 193 ? 10.380 -9.628 -6.830 1.00 82.94 193 LEU A C 1
ATOM 1612 O O . LEU A 1 193 ? 9.214 -9.305 -6.631 1.00 82.94 193 LEU A O 1
ATOM 1616 N N . LEU A 1 194 ? 10.779 -10.249 -7.942 1.00 83.12 194 LEU A N 1
ATOM 1617 C CA . LEU A 1 194 ? 9.888 -10.532 -9.066 1.00 83.12 194 LEU A CA 1
ATOM 1618 C C . LEU A 1 194 ? 8.863 -11.628 -8.762 1.00 83.12 194 LEU A C 1
ATOM 1620 O O . LEU A 1 194 ? 7.825 -11.662 -9.415 1.00 83.12 194 LEU A O 1
ATOM 1624 N N . ASN A 1 195 ? 9.134 -12.478 -7.772 1.00 89.38 195 ASN A N 1
ATOM 1625 C CA . ASN A 1 195 ? 8.317 -13.646 -7.449 1.00 89.38 195 ASN A CA 1
ATOM 1626 C C . ASN A 1 195 ? 7.512 -13.466 -6.157 1.00 89.38 195 ASN A C 1
ATOM 1628 O O . ASN A 1 195 ? 6.572 -14.222 -5.925 1.00 89.38 195 ASN A O 1
ATOM 1632 N N . THR A 1 196 ? 7.834 -12.455 -5.344 1.00 94.00 196 THR A N 1
ATOM 1633 C CA . THR A 1 196 ? 7.162 -12.197 -4.067 1.00 94.00 196 THR A CA 1
ATOM 1634 C C . THR A 1 196 ? 6.338 -10.909 -4.073 1.00 94.00 196 THR A C 1
ATOM 1636 O O . THR A 1 196 ? 6.464 -10.045 -4.950 1.00 94.00 196 THR A O 1
ATOM 1639 N N . LEU A 1 197 ? 5.510 -10.735 -3.038 1.00 95.44 197 LEU A N 1
ATOM 1640 C CA . LEU A 1 197 ? 4.703 -9.532 -2.808 1.00 95.44 197 LEU A CA 1
ATOM 1641 C C . LEU A 1 197 ? 5.532 -8.284 -2.493 1.00 95.44 197 LEU A C 1
ATOM 1643 O O . LEU A 1 197 ? 4.986 -7.179 -2.454 1.00 95.44 197 LEU A O 1
ATOM 1647 N N . SER A 1 198 ? 6.845 -8.417 -2.309 1.00 93.81 198 SER A N 1
ATOM 1648 C CA . SER A 1 198 ? 7.734 -7.276 -2.087 1.00 93.81 198 SER A CA 1
ATOM 1649 C C . SER A 1 198 ? 7.712 -6.262 -3.244 1.00 93.81 198 SER A C 1
ATOM 1651 O O . SER A 1 198 ? 7.839 -5.059 -3.014 1.00 93.81 198 SER A O 1
ATOM 1653 N N . GLN A 1 199 ? 7.428 -6.681 -4.483 1.00 92.81 199 GLN A N 1
ATOM 1654 C CA . GLN A 1 199 ? 7.234 -5.739 -5.597 1.00 92.81 199 GLN A CA 1
ATOM 1655 C C . GLN A 1 199 ? 6.030 -4.807 -5.417 1.00 92.81 199 GLN A C 1
ATOM 1657 O O . GLN A 1 199 ? 5.962 -3.740 -6.025 1.00 92.81 199 GLN A O 1
ATOM 1662 N N . HIS A 1 200 ? 5.069 -5.170 -4.571 1.00 96.12 200 HIS A N 1
ATOM 1663 C CA . HIS A 1 200 ? 3.895 -4.346 -4.322 1.00 96.12 200 HIS A CA 1
ATOM 1664 C C . HIS A 1 200 ? 4.153 -3.202 -3.335 1.00 96.12 200 HIS A C 1
ATOM 1666 O O . HIS A 1 200 ? 3.288 -2.342 -3.188 1.00 96.12 200 HIS A O 1
ATOM 1672 N N . TYR A 1 201 ? 5.349 -3.079 -2.748 1.00 97.06 201 TYR A N 1
ATOM 1673 C CA . TYR A 1 201 ? 5.722 -1.858 -2.022 1.00 97.06 201 TYR A CA 1
ATOM 1674 C C . TYR A 1 201 ? 5.691 -0.605 -2.912 1.00 97.06 201 TYR A C 1
ATOM 1676 O O . TYR A 1 201 ? 5.388 0.488 -2.433 1.00 97.06 201 TYR A O 1
ATOM 1684 N N . PHE A 1 202 ? 5.893 -0.754 -4.225 1.00 96.12 202 PHE A N 1
ATOM 1685 C CA . PHE A 1 202 ? 5.728 0.348 -5.175 1.00 96.12 202 PHE A CA 1
ATOM 1686 C C . PHE A 1 202 ? 4.277 0.857 -5.236 1.00 96.12 202 PHE A C 1
ATOM 1688 O O . PHE A 1 202 ? 4.066 2.057 -5.406 1.00 96.12 202 PHE A O 1
ATOM 1695 N N . LEU A 1 203 ? 3.272 -0.003 -5.009 1.00 97.00 203 LEU A N 1
ATOM 1696 C CA . LEU A 1 203 ? 1.867 0.420 -4.905 1.00 97.00 203 LEU A CA 1
ATOM 1697 C C . LEU A 1 203 ? 1.605 1.262 -3.655 1.00 97.00 203 LEU A C 1
ATOM 1699 O O . LEU A 1 203 ? 0.734 2.132 -3.681 1.00 97.00 203 LEU A O 1
ATOM 1703 N N . PHE A 1 204 ? 2.352 1.040 -2.571 1.00 98.19 204 PHE A N 1
ATOM 1704 C CA . PHE A 1 204 ? 2.228 1.855 -1.360 1.00 98.19 204 PHE A CA 1
ATOM 1705 C C . PHE A 1 204 ? 2.747 3.270 -1.632 1.00 98.19 204 PHE A C 1
ATOM 1707 O O . PHE A 1 204 ? 2.068 4.248 -1.323 1.00 98.19 204 PHE A O 1
ATOM 1714 N N . PHE A 1 205 ? 3.888 3.399 -2.319 1.00 97.75 205 PHE A N 1
ATOM 1715 C CA . PHE A 1 205 ? 4.366 4.700 -2.799 1.00 97.75 205 PHE A CA 1
ATOM 1716 C C . PHE A 1 205 ? 3.387 5.355 -3.773 1.00 97.75 205 PHE A C 1
ATOM 1718 O O . PHE A 1 205 ? 3.117 6.547 -3.647 1.00 97.75 205 PHE A O 1
ATOM 1725 N N . GLY A 1 206 ? 2.815 4.581 -4.699 1.00 96.38 206 GLY A N 1
ATOM 1726 C CA . GLY A 1 206 ? 1.774 5.051 -5.612 1.00 96.38 206 GLY A CA 1
ATOM 1727 C C . GLY A 1 206 ? 0.579 5.649 -4.874 1.00 96.38 206 GLY A C 1
ATOM 1728 O O . GLY A 1 206 ? 0.225 6.811 -5.092 1.00 96.38 206 GLY A O 1
ATOM 1729 N N . THR A 1 207 ? 0.058 4.905 -3.899 1.00 95.94 207 THR A N 1
ATOM 1730 C CA . THR A 1 207 ? -1.061 5.326 -3.046 1.00 95.94 207 THR A CA 1
ATOM 1731 C C . THR A 1 207 ? -0.748 6.627 -2.309 1.00 95.94 207 THR A C 1
ATOM 1733 O O . THR A 1 207 ? -1.555 7.551 -2.333 1.00 95.94 207 THR A O 1
ATOM 1736 N N . LEU A 1 208 ? 0.443 6.756 -1.720 1.00 96.81 208 LEU A N 1
ATOM 1737 C CA . LEU A 1 208 ? 0.860 7.981 -1.029 1.00 96.81 208 LEU A CA 1
ATOM 1738 C C . LEU A 1 208 ? 1.074 9.161 -1.993 1.00 96.81 208 LEU A C 1
ATOM 1740 O O . LEU A 1 208 ? 0.693 10.290 -1.683 1.00 96.81 208 LEU A O 1
ATOM 1744 N N . SER A 1 209 ? 1.639 8.920 -3.180 1.00 96.69 209 SER A N 1
ATOM 1745 C CA . SER A 1 209 ? 1.938 9.968 -4.170 1.00 96.69 209 SER A CA 1
ATOM 1746 C C . SER A 1 209 ? 0.687 10.674 -4.705 1.00 96.69 209 SER A C 1
ATOM 1748 O O . SER A 1 209 ? 0.736 11.841 -5.089 1.00 96.69 209 SER A O 1
ATOM 1750 N N . CYS A 1 210 ? -0.462 10.005 -4.620 1.00 94.19 210 CYS A N 1
ATOM 1751 C CA . CYS A 1 210 ? -1.771 10.529 -4.980 1.00 94.19 210 CYS A CA 1
ATOM 1752 C C . CYS A 1 210 ? -2.292 11.654 -4.055 1.00 94.19 210 CYS A C 1
ATOM 1754 O O . CYS A 1 210 ? -3.362 12.220 -4.324 1.00 94.19 210 CYS A O 1
ATOM 1756 N N . TYR A 1 211 ? -1.605 11.942 -2.943 1.00 93.19 211 TYR A N 1
ATOM 1757 C CA . TYR A 1 211 ? -2.016 12.906 -1.919 1.00 93.19 211 TYR A CA 1
ATOM 1758 C C . TYR A 1 211 ? -0.938 13.973 -1.685 1.00 93.19 211 TYR A C 1
ATOM 1760 O O . TYR A 1 211 ? 0.233 13.631 -1.552 1.00 93.19 211 TYR A O 1
ATOM 1768 N N . PRO A 1 212 ? -1.287 15.269 -1.544 1.00 93.38 212 PRO A N 1
ATOM 1769 C CA . PRO A 1 212 ? -0.300 16.316 -1.262 1.00 93.38 212 PRO A CA 1
ATOM 1770 C C . PRO A 1 212 ? 0.545 16.077 -0.011 1.00 93.38 212 PRO A C 1
ATOM 1772 O O . PRO A 1 212 ? 1.760 16.251 -0.062 1.00 93.38 212 PRO A O 1
ATOM 1775 N N . HIS A 1 213 ? -0.078 15.653 1.087 1.00 93.56 213 HIS A N 1
ATOM 1776 C CA . HIS A 1 213 ? 0.637 15.318 2.320 1.00 93.56 213 HIS A CA 1
ATOM 1777 C C . HIS A 1 213 ? 1.457 14.031 2.170 1.00 93.56 213 HIS A C 1
ATOM 1779 O O . HIS A 1 213 ? 2.561 13.946 2.702 1.00 93.56 213 HIS A O 1
ATOM 1785 N N . GLY A 1 214 ? 0.972 13.072 1.377 1.00 96.25 214 GLY A N 1
ATOM 1786 C CA . GLY A 1 214 ? 1.708 11.850 1.065 1.00 96.25 214 GLY A CA 1
ATOM 1787 C C . GLY A 1 214 ? 2.982 12.132 0.268 1.00 96.25 214 GLY A C 1
ATOM 1788 O O . GLY A 1 214 ? 4.038 11.631 0.631 1.00 96.25 214 GLY A O 1
ATOM 1789 N N . VAL A 1 215 ? 2.941 13.025 -0.729 1.00 96.81 215 VAL A N 1
ATOM 1790 C CA . VAL A 1 215 ? 4.145 13.474 -1.458 1.00 96.81 215 VAL A CA 1
ATOM 1791 C C . VAL A 1 215 ? 5.184 14.080 -0.509 1.00 96.81 215 VAL A C 1
ATOM 1793 O O . VAL A 1 215 ? 6.355 13.722 -0.601 1.00 96.81 215 VAL A O 1
ATOM 1796 N N . LYS A 1 216 ? 4.767 14.926 0.445 1.00 96.38 216 LYS A N 1
ATOM 1797 C CA . LYS A 1 216 ? 5.677 15.484 1.464 1.00 96.38 216 LYS A CA 1
ATOM 1798 C C . LYS A 1 216 ? 6.300 14.392 2.343 1.00 96.38 216 LYS A C 1
ATOM 1800 O O . LYS A 1 216 ? 7.488 14.456 2.638 1.00 96.38 216 LYS A O 1
ATOM 1805 N N . MET A 1 217 ? 5.524 13.379 2.738 1.00 97.50 217 MET A N 1
ATOM 1806 C CA . MET A 1 217 ? 6.031 12.229 3.500 1.00 97.50 217 MET A CA 1
ATOM 1807 C C . MET A 1 217 ? 7.051 11.409 2.692 1.00 97.50 217 MET A C 1
ATOM 1809 O O . MET A 1 217 ? 8.107 11.047 3.212 1.00 97.50 217 MET A O 1
ATOM 1813 N N . LEU A 1 218 ? 6.771 11.152 1.409 1.00 98.00 218 LEU A N 1
ATOM 1814 C CA . LEU A 1 218 ? 7.687 10.448 0.503 1.00 98.00 218 LEU A CA 1
ATOM 1815 C C . LEU A 1 218 ? 9.001 11.221 0.312 1.00 98.00 218 LEU A C 1
ATOM 1817 O O . LEU A 1 218 ? 10.075 10.618 0.299 1.00 98.00 218 LEU A O 1
ATOM 1821 N N . GLU A 1 219 ? 8.926 12.548 0.199 1.00 97.38 219 GLU A N 1
ATOM 1822 C CA . GLU A 1 219 ? 10.093 13.428 0.115 1.00 97.38 219 GLU A CA 1
ATOM 1823 C C . GLU A 1 219 ? 10.906 13.416 1.416 1.00 97.38 219 GLU A C 1
ATOM 1825 O O . GLU A 1 219 ? 12.105 13.146 1.374 1.00 97.38 219 GLU A O 1
ATOM 1830 N N . LYS A 1 220 ? 10.249 13.571 2.576 1.00 97.19 220 LYS A N 1
ATOM 1831 C CA . LYS A 1 220 ? 10.873 13.476 3.911 1.00 97.19 220 LYS A CA 1
ATOM 1832 C C . LYS A 1 220 ? 11.643 12.165 4.104 1.00 97.19 220 LYS A C 1
ATOM 1834 O O . LYS A 1 220 ? 12.690 12.146 4.747 1.00 97.19 220 LYS A O 1
ATOM 1839 N N . CYS A 1 221 ? 11.137 11.067 3.544 1.00 97.75 221 CYS A N 1
ATOM 1840 C CA . CYS A 1 221 ? 11.752 9.744 3.645 1.00 97.75 221 CYS A CA 1
ATOM 1841 C C . CYS A 1 221 ? 12.743 9.421 2.511 1.00 97.75 221 CYS A C 1
ATOM 1843 O O . CYS A 1 221 ? 13.177 8.276 2.402 1.00 97.75 221 CYS A O 1
ATOM 1845 N N . ASN A 1 222 ? 13.115 10.392 1.669 1.00 97.31 222 ASN A N 1
ATOM 1846 C CA . ASN A 1 222 ? 14.039 10.225 0.539 1.00 97.31 222 ASN A CA 1
ATOM 1847 C C . ASN A 1 222 ? 13.598 9.185 -0.509 1.00 97.31 222 ASN A C 1
ATOM 1849 O O . ASN A 1 222 ? 14.435 8.622 -1.221 1.00 97.31 222 ASN A O 1
ATOM 1853 N N . VAL A 1 223 ? 12.291 8.944 -0.659 1.00 97.62 223 VAL A N 1
ATOM 1854 C CA . VAL A 1 223 ? 11.772 7.967 -1.631 1.00 97.62 223 VAL A CA 1
ATOM 1855 C C . VAL A 1 223 ? 12.131 8.383 -3.055 1.00 97.62 223 VAL A C 1
ATOM 1857 O O . VAL A 1 223 ? 12.647 7.574 -3.819 1.00 97.62 223 VAL A O 1
ATOM 1860 N N . PHE A 1 224 ? 11.934 9.654 -3.416 1.00 96.50 224 PHE A N 1
ATOM 1861 C CA . PHE A 1 224 ? 12.246 10.134 -4.766 1.00 96.50 224 PHE A CA 1
ATOM 1862 C C . PHE A 1 224 ? 13.738 10.018 -5.102 1.00 96.50 224 PHE A C 1
ATOM 1864 O O . PHE A 1 224 ? 14.081 9.607 -6.209 1.00 96.50 224 PHE A O 1
ATOM 1871 N N . GLN A 1 225 ? 14.624 10.299 -4.141 1.00 94.62 225 GLN A N 1
ATOM 1872 C CA . GLN A 1 225 ? 16.064 10.118 -4.330 1.00 94.62 225 GLN A CA 1
ATOM 1873 C C . GLN A 1 225 ? 16.431 8.636 -4.487 1.00 94.62 225 GLN A C 1
ATOM 1875 O O . GLN A 1 225 ? 17.215 8.289 -5.370 1.00 94.62 225 GLN A O 1
ATOM 1880 N N . CYS A 1 226 ? 15.838 7.755 -3.675 1.00 93.69 226 CYS A N 1
ATOM 1881 C CA . CYS A 1 226 ? 15.999 6.307 -3.812 1.00 93.69 226 CYS A CA 1
ATOM 1882 C C . CYS A 1 226 ? 15.596 5.845 -5.223 1.00 93.69 226 CYS A C 1
ATOM 1884 O O . CYS A 1 226 ? 16.397 5.227 -5.922 1.00 93.69 226 CYS A O 1
ATOM 1886 N N . LEU A 1 227 ? 14.411 6.240 -5.700 1.00 92.81 227 LEU A N 1
ATOM 1887 C CA . LEU A 1 227 ? 13.928 5.899 -7.040 1.00 92.81 227 LEU A CA 1
ATOM 1888 C C . LEU A 1 227 ? 14.831 6.462 -8.155 1.00 92.81 227 LEU A C 1
ATOM 1890 O O . LEU A 1 227 ? 15.135 5.747 -9.106 1.00 92.81 227 LEU A O 1
ATOM 1894 N N . LEU A 1 228 ? 15.325 7.700 -8.036 1.00 90.62 228 LEU A N 1
ATOM 1895 C CA . LEU A 1 228 ? 16.272 8.292 -8.996 1.00 90.62 228 LEU A CA 1
ATOM 1896 C C . LEU A 1 228 ? 17.603 7.531 -9.075 1.00 90.62 228 LEU A C 1
ATOM 1898 O O . LEU A 1 228 ? 18.176 7.416 -10.168 1.00 90.62 228 LEU A O 1
ATOM 1902 N N . ASN A 1 229 ? 18.089 7.024 -7.939 1.00 88.44 229 ASN A N 1
ATOM 1903 C CA . ASN A 1 229 ? 19.286 6.189 -7.875 1.00 88.44 229 ASN A CA 1
ATOM 1904 C C . ASN A 1 229 ? 19.030 4.847 -8.570 1.00 88.44 229 ASN A C 1
ATOM 1906 O O . ASN A 1 229 ? 19.818 4.458 -9.431 1.00 88.44 229 ASN A O 1
ATOM 1910 N N . LEU A 1 230 ? 17.892 4.198 -8.281 1.00 84.56 230 LEU A N 1
ATOM 1911 C CA . LEU A 1 230 ? 17.477 2.960 -8.953 1.00 84.56 230 LEU A CA 1
ATOM 1912 C C . LEU A 1 230 ? 17.378 3.136 -10.471 1.00 84.56 230 LEU A C 1
ATOM 1914 O O . LEU A 1 230 ? 17.799 2.253 -11.212 1.00 84.56 230 LEU A O 1
ATOM 1918 N N . CYS A 1 231 ? 16.910 4.298 -10.941 1.00 81.88 231 CYS A N 1
ATOM 1919 C CA . CYS A 1 231 ? 16.826 4.590 -12.374 1.00 81.88 231 CYS A CA 1
ATOM 1920 C C . CYS A 1 231 ? 18.184 4.677 -13.079 1.00 81.88 231 CYS A C 1
ATOM 1922 O O . CYS A 1 231 ? 18.242 4.620 -14.301 1.00 81.88 231 CYS A O 1
ATOM 1924 N N . SER A 1 232 ? 19.269 4.858 -12.326 1.00 80.56 232 SER A N 1
ATOM 1925 C CA . SER A 1 232 ? 20.621 4.985 -12.882 1.00 80.56 232 SER A CA 1
ATOM 1926 C C . SER A 1 232 ? 21.343 3.632 -12.962 1.00 80.56 232 SER A C 1
ATOM 1928 O O . SER A 1 232 ? 22.448 3.554 -13.498 1.00 80.56 232 SER A O 1
ATOM 1930 N N . LEU A 1 233 ? 20.742 2.562 -12.425 1.00 76.81 233 LEU A N 1
ATOM 1931 C CA . LEU A 1 233 ? 21.311 1.217 -12.439 1.00 76.81 233 LEU A CA 1
ATOM 1932 C C . LEU A 1 233 ? 21.055 0.532 -13.785 1.00 76.81 233 LEU A C 1
ATOM 1934 O O . LEU A 1 233 ? 19.927 0.476 -14.271 1.00 76.81 233 LEU A O 1
ATOM 1938 N N . LYS A 1 234 ? 22.109 -0.044 -14.369 1.00 71.12 234 LYS A N 1
ATOM 1939 C CA . LYS A 1 234 ? 22.006 -0.852 -15.592 1.00 71.12 234 LYS A CA 1
ATOM 1940 C C . LYS A 1 234 ? 21.307 -2.189 -15.293 1.00 71.12 234 LYS A C 1
ATOM 1942 O O . LYS A 1 234 ? 21.494 -2.754 -14.217 1.00 71.12 234 LYS A O 1
ATOM 1947 N N . ASN A 1 235 ? 20.553 -2.716 -16.263 1.00 70.56 235 ASN A N 1
ATOM 1948 C CA . ASN A 1 235 ? 19.908 -4.042 -16.231 1.00 70.56 235 ASN A CA 1
ATOM 1949 C C . ASN A 1 235 ? 18.802 -4.228 -15.165 1.00 70.56 235 ASN A C 1
ATOM 1951 O O . ASN A 1 235 ? 18.569 -5.342 -14.690 1.00 70.56 235 ASN A O 1
ATOM 1955 N N . GLN A 1 236 ? 18.102 -3.154 -14.780 1.00 75.69 236 GLN A N 1
ATOM 1956 C CA . GLN A 1 236 ? 16.998 -3.187 -13.805 1.00 75.69 236 GLN A CA 1
ATOM 1957 C C . GLN A 1 236 ? 15.661 -2.691 -14.387 1.00 75.69 236 GLN A C 1
ATOM 1959 O O . GLN A 1 236 ? 14.878 -2.020 -13.714 1.00 75.69 236 GLN A O 1
ATOM 1964 N N . ASP A 1 237 ? 15.358 -3.064 -15.632 1.00 81.38 237 ASP A N 1
ATOM 1965 C CA . ASP A 1 237 ? 14.163 -2.617 -16.368 1.00 81.38 237 ASP A CA 1
ATOM 1966 C C . ASP A 1 237 ? 12.846 -2.889 -15.629 1.00 81.38 237 ASP A C 1
ATOM 1968 O O . ASP A 1 237 ? 11.892 -2.120 -15.729 1.00 81.38 237 ASP A O 1
ATOM 1972 N N . HIS A 1 238 ? 12.781 -3.973 -14.855 1.00 82.88 238 HIS A N 1
ATOM 1973 C CA . HIS A 1 238 ? 11.606 -4.306 -14.051 1.00 82.88 238 HIS A CA 1
ATOM 1974 C C . HIS A 1 238 ? 11.321 -3.252 -12.970 1.00 82.88 238 HIS A C 1
ATOM 1976 O O . HIS A 1 238 ? 10.167 -2.880 -12.776 1.00 82.88 238 HIS A O 1
ATOM 1982 N N . LEU A 1 239 ? 12.356 -2.713 -12.315 1.00 84.81 239 LEU A N 1
ATOM 1983 C CA . LEU A 1 239 ? 12.204 -1.653 -11.311 1.00 84.81 239 LEU A CA 1
ATOM 1984 C C . LEU A 1 239 ? 11.731 -0.347 -11.939 1.00 84.81 239 LEU A C 1
ATOM 1986 O O . LEU A 1 239 ? 10.892 0.348 -11.362 1.00 84.81 239 LEU A O 1
ATOM 1990 N N . LEU A 1 240 ? 12.235 -0.038 -13.136 1.00 87.94 240 LEU A N 1
ATOM 1991 C CA . LEU A 1 240 ? 11.772 1.105 -13.917 1.00 87.94 240 LEU A CA 1
ATOM 1992 C C . LEU A 1 240 ? 10.286 0.961 -14.245 1.00 87.94 240 LEU A C 1
ATOM 1994 O O . LEU A 1 240 ? 9.515 1.880 -13.983 1.00 87.94 240 LEU A O 1
ATOM 1998 N N . LYS A 1 241 ? 9.865 -0.212 -14.739 1.00 89.94 241 LYS A N 1
ATOM 1999 C CA . LYS A 1 241 ? 8.455 -0.503 -15.038 1.00 89.94 241 LYS A CA 1
ATOM 2000 C C . LYS A 1 241 ? 7.571 -0.358 -13.801 1.00 89.94 241 LYS A C 1
ATOM 2002 O O . LYS A 1 241 ? 6.578 0.353 -13.881 1.00 89.94 241 LYS A O 1
ATOM 2007 N N . LEU A 1 242 ? 7.958 -0.954 -12.668 1.00 91.69 242 LEU A N 1
ATOM 2008 C CA . LEU A 1 242 ? 7.215 -0.852 -11.404 1.00 91.69 242 LEU A CA 1
ATOM 2009 C C . LEU A 1 242 ? 7.109 0.593 -10.909 1.00 91.69 242 LEU A C 1
ATOM 2011 O O . LEU A 1 242 ? 6.050 1.007 -10.440 1.00 91.69 242 LEU A O 1
ATOM 2015 N N . THR A 1 243 ? 8.186 1.370 -11.031 1.00 92.25 243 THR A N 1
ATOM 2016 C CA . THR A 1 243 ? 8.199 2.789 -10.654 1.00 92.25 243 THR A CA 1
ATOM 2017 C C . THR A 1 243 ? 7.237 3.585 -11.532 1.00 92.25 243 THR A C 1
ATOM 2019 O O . THR A 1 243 ? 6.375 4.296 -11.013 1.00 92.25 243 THR A O 1
ATOM 2022 N N . VAL A 1 244 ? 7.346 3.417 -12.854 1.00 93.12 244 VAL A N 1
ATOM 2023 C CA . VAL A 1 244 ? 6.525 4.133 -13.840 1.00 93.12 244 VAL A CA 1
ATOM 2024 C C . VAL A 1 244 ? 5.048 3.766 -13.731 1.00 93.12 244 VAL A C 1
ATOM 2026 O O . VAL A 1 244 ? 4.185 4.624 -13.867 1.00 93.12 244 VAL A O 1
ATOM 2029 N N . SER A 1 245 ? 4.732 2.500 -13.461 1.00 92.75 245 SER A N 1
ATOM 2030 C CA . SER A 1 245 ? 3.348 2.032 -13.377 1.00 92.75 245 SER A CA 1
ATOM 2031 C C . SER A 1 245 ? 2.672 2.308 -12.033 1.00 92.75 245 SER A C 1
ATOM 2033 O O . SER A 1 245 ? 1.501 1.967 -11.884 1.00 92.75 245 SER A O 1
ATOM 2035 N N . SER A 1 246 ? 3.390 2.837 -11.037 1.00 94.06 246 SER A N 1
ATOM 2036 C CA . SER A 1 246 ? 2.845 3.008 -9.682 1.00 94.06 246 SER A CA 1
ATOM 2037 C C . SER A 1 246 ? 2.684 4.460 -9.256 1.00 94.06 246 SER A C 1
ATOM 2039 O O . SER A 1 246 ? 1.717 4.760 -8.565 1.00 94.06 246 SER A O 1
ATOM 2041 N N . LEU A 1 247 ? 3.611 5.352 -9.614 1.00 95.25 247 LEU A N 1
ATOM 2042 C CA . LEU A 1 247 ? 3.550 6.747 -9.170 1.00 95.25 247 LEU A CA 1
ATOM 2043 C C . LEU A 1 247 ? 2.406 7.523 -9.837 1.00 95.25 247 LEU A C 1
ATOM 2045 O O . LEU A 1 247 ? 2.083 7.309 -11.004 1.00 95.25 247 LEU A O 1
ATOM 2049 N N . ASP A 1 248 ? 1.844 8.482 -9.103 1.00 94.44 248 ASP A N 1
ATOM 2050 C CA . ASP A 1 248 ? 0.904 9.456 -9.648 1.00 94.44 248 ASP A CA 1
ATOM 2051 C C . ASP A 1 248 ? 1.636 10.639 -10.297 1.00 94.44 248 ASP A C 1
ATOM 2053 O O . ASP A 1 248 ? 2.485 11.295 -9.688 1.00 94.44 248 ASP A O 1
ATOM 2057 N N . TYR A 1 249 ? 1.261 10.944 -11.540 1.00 95.19 249 TYR A N 1
ATOM 2058 C CA . TYR A 1 249 ? 1.825 12.040 -12.336 1.00 95.19 249 TYR A CA 1
ATOM 2059 C C . TYR A 1 249 ? 0.837 13.190 -12.538 1.00 95.19 249 TYR A C 1
ATOM 2061 O O . TYR A 1 249 ? 1.083 14.086 -13.350 1.00 95.19 249 TYR A O 1
ATOM 2069 N N . SER A 1 250 ? -0.295 13.188 -11.829 1.00 91.12 250 SER A N 1
ATOM 2070 C CA . SER A 1 250 ? -1.358 14.184 -12.006 1.00 91.12 250 SER A CA 1
ATOM 2071 C C . SER A 1 250 ? -0.911 15.623 -11.707 1.00 91.12 250 SER A C 1
ATOM 2073 O O . SER A 1 250 ? -1.463 16.567 -12.275 1.00 91.12 250 SER A O 1
ATOM 2075 N N . ARG A 1 251 ? 0.121 15.801 -10.873 1.00 90.06 251 ARG A N 1
ATOM 2076 C CA . ARG A 1 251 ? 0.645 17.097 -10.412 1.00 90.06 251 ARG A CA 1
ATOM 2077 C C . ARG A 1 251 ? 2.115 17.270 -10.787 1.00 90.06 251 ARG A C 1
ATOM 2079 O O . ARG A 1 251 ? 2.853 16.291 -10.884 1.00 90.06 251 ARG A O 1
ATOM 2086 N N . ASP A 1 252 ? 2.537 18.519 -10.975 1.00 92.44 252 ASP A N 1
ATOM 2087 C CA . ASP A 1 252 ? 3.953 18.851 -11.148 1.00 92.44 252 ASP A CA 1
ATOM 2088 C C . ASP A 1 252 ? 4.757 18.561 -9.876 1.00 92.44 252 ASP A C 1
ATOM 2090 O O . ASP A 1 252 ? 4.285 18.797 -8.762 1.00 92.44 252 ASP A O 1
ATOM 2094 N N . GLY A 1 253 ? 5.967 18.023 -10.048 1.00 93.81 253 GLY A N 1
ATOM 2095 C CA . GLY A 1 253 ? 6.859 17.663 -8.947 1.00 93.81 253 GLY A CA 1
ATOM 2096 C C . GLY A 1 253 ? 7.855 16.555 -9.299 1.00 93.81 253 GLY A C 1
ATOM 2097 O O . GLY A 1 253 ? 8.011 16.171 -10.461 1.00 93.81 253 GLY A O 1
ATOM 2098 N N . LEU A 1 254 ? 8.511 16.010 -8.269 1.00 94.31 254 LEU A N 1
ATOM 2099 C CA . LEU A 1 254 ? 9.588 15.017 -8.396 1.00 94.31 254 LEU A CA 1
ATOM 2100 C C . LEU A 1 254 ? 9.163 13.728 -9.119 1.00 94.31 254 LEU A C 1
ATOM 2102 O O . LEU A 1 254 ? 9.976 13.131 -9.821 1.00 94.31 254 LEU A O 1
ATOM 2106 N N . ALA A 1 255 ? 7.890 13.327 -9.026 1.00 95.25 255 ALA A N 1
ATOM 2107 C CA . ALA A 1 255 ? 7.370 12.180 -9.774 1.00 95.25 255 ALA A CA 1
ATOM 2108 C C . ALA A 1 255 ? 7.513 12.375 -11.297 1.00 95.25 255 ALA A C 1
ATOM 2110 O O . ALA A 1 255 ? 8.024 11.490 -11.983 1.00 95.25 255 ALA A O 1
ATOM 2111 N N . ARG A 1 256 ? 7.148 13.553 -11.830 1.00 95.50 256 ARG A N 1
ATOM 2112 C CA . ARG A 1 256 ? 7.322 13.868 -13.261 1.00 95.50 256 ARG A CA 1
ATOM 2113 C C . ARG A 1 256 ? 8.795 13.974 -13.651 1.00 95.50 256 ARG A C 1
ATOM 2115 O O . ARG A 1 256 ? 9.148 13.558 -14.746 1.00 95.50 256 ARG A O 1
ATOM 2122 N N . VAL A 1 257 ? 9.662 14.459 -12.758 1.00 95.25 257 VAL A N 1
ATOM 2123 C CA . VAL A 1 257 ? 11.121 14.491 -12.990 1.00 95.25 257 VAL A CA 1
ATOM 2124 C C . VAL A 1 257 ? 11.684 13.077 -13.159 1.00 95.25 257 VAL A C 1
ATOM 2126 O O . VAL A 1 257 ? 12.443 12.830 -14.095 1.00 95.25 257 VAL A O 1
ATOM 2129 N N . ILE A 1 258 ? 11.280 12.136 -12.299 1.00 94.25 258 ILE A N 1
ATOM 2130 C CA . ILE A 1 258 ? 11.659 10.720 -12.424 1.00 94.25 258 ILE A CA 1
ATOM 2131 C C . ILE A 1 258 ? 11.168 10.155 -13.755 1.00 94.25 258 ILE A C 1
ATOM 2133 O O . ILE A 1 258 ? 11.955 9.550 -14.479 1.00 94.25 258 ILE A O 1
ATOM 2137 N N . LEU A 1 259 ? 9.897 10.383 -14.102 1.00 94.38 259 LEU A N 1
ATOM 2138 C CA . LEU A 1 259 ? 9.333 9.915 -15.367 1.00 94.38 259 LEU A CA 1
ATOM 2139 C C . LEU A 1 259 ? 10.127 10.445 -16.567 1.00 94.38 259 LEU A C 1
ATOM 2141 O O . LEU A 1 259 ? 10.537 9.657 -17.414 1.00 94.38 259 LEU A O 1
ATOM 2145 N N . SER A 1 260 ? 10.405 11.750 -16.609 1.00 93.06 260 SER A N 1
ATOM 2146 C CA . SER A 1 260 ? 11.206 12.365 -17.672 1.00 93.06 260 SER A CA 1
ATOM 2147 C C . SER A 1 260 ? 12.597 11.746 -17.766 1.00 93.06 260 SER A C 1
ATOM 2149 O O . SER A 1 260 ? 13.016 11.394 -18.863 1.00 93.06 260 SER A O 1
ATOM 2151 N N . LYS A 1 261 ? 13.286 11.543 -16.634 1.00 91.19 261 LYS A N 1
ATOM 2152 C CA . LYS A 1 261 ? 14.610 10.901 -16.608 1.00 91.19 261 LYS A CA 1
ATOM 2153 C C . LYS A 1 261 ? 14.569 9.482 -17.178 1.00 91.19 261 LYS A C 1
ATOM 2155 O O . LYS A 1 261 ? 15.469 9.103 -17.917 1.00 91.19 261 LYS A O 1
ATOM 2160 N N . ILE A 1 262 ? 13.547 8.695 -16.842 1.00 90.25 262 ILE A N 1
ATOM 2161 C CA . ILE A 1 262 ? 13.396 7.329 -17.367 1.00 90.25 262 ILE A CA 1
ATOM 2162 C C . ILE A 1 262 ? 13.152 7.365 -18.879 1.00 90.25 262 ILE A C 1
ATOM 2164 O O . ILE A 1 262 ? 13.784 6.612 -19.617 1.00 90.25 262 ILE A O 1
ATOM 2168 N N . LEU A 1 263 ? 12.272 8.256 -19.345 1.00 88.19 263 LEU A N 1
ATOM 2169 C CA . LEU A 1 263 ? 11.942 8.388 -20.765 1.00 88.19 263 LEU A CA 1
ATOM 2170 C C . LEU A 1 263 ? 13.140 8.844 -21.609 1.00 88.19 263 LEU A C 1
ATOM 2172 O O . LEU A 1 263 ? 13.292 8.359 -22.726 1.00 88.19 263 LEU A O 1
ATOM 2176 N N . THR A 1 264 ? 13.999 9.724 -21.086 1.00 86.88 264 THR A N 1
ATOM 2177 C CA . THR A 1 264 ? 15.191 10.207 -21.805 1.00 86.88 264 THR A CA 1
ATOM 2178 C C . THR A 1 264 ? 16.407 9.294 -21.668 1.00 86.88 264 THR A C 1
ATOM 2180 O O . THR A 1 264 ? 17.246 9.270 -22.557 1.00 86.88 264 THR A O 1
ATOM 2183 N N . ALA A 1 265 ? 16.521 8.510 -20.593 1.00 75.44 265 ALA A N 1
ATOM 2184 C CA . ALA A 1 265 ? 17.598 7.526 -20.456 1.00 75.44 265 ALA A CA 1
ATOM 2185 C C . ALA A 1 265 ? 17.332 6.249 -21.277 1.00 75.44 265 ALA A C 1
ATOM 2187 O O . ALA A 1 265 ? 18.265 5.609 -21.756 1.00 75.44 265 ALA A O 1
ATOM 2188 N N . ALA A 1 266 ? 16.062 5.869 -21.468 1.00 58.50 266 ALA A N 1
ATOM 2189 C CA . ALA A 1 266 ? 15.688 4.691 -22.256 1.00 58.50 266 ALA A CA 1
ATOM 2190 C C . ALA A 1 266 ? 15.944 4.860 -23.767 1.00 58.50 266 ALA A C 1
ATOM 2192 O O . ALA A 1 266 ? 16.150 3.869 -24.475 1.00 58.50 266 ALA A O 1
ATOM 2193 N N . THR A 1 267 ? 15.964 6.100 -24.268 1.00 49.41 267 THR A N 1
ATOM 2194 C CA . THR A 1 267 ? 16.252 6.397 -25.680 1.00 49.41 267 THR A CA 1
ATOM 2195 C C . THR A 1 267 ? 17.708 6.140 -26.069 1.00 49.41 267 THR A C 1
ATOM 2197 O O . THR A 1 267 ? 17.963 5.872 -27.239 1.00 49.41 267 THR A O 1
ATOM 2200 N N . ASP A 1 268 ? 18.640 6.103 -25.112 1.00 46.69 268 ASP A N 1
ATOM 2201 C CA . ASP A 1 268 ? 20.056 5.819 -25.393 1.00 46.69 268 ASP A CA 1
ATOM 2202 C C . ASP A 1 268 ? 20.356 4.316 -25.548 1.00 46.69 268 ASP A C 1
ATOM 2204 O O . ASP A 1 268 ? 21.386 3.938 -26.104 1.00 46.69 268 ASP A O 1
ATOM 2208 N N . VAL A 1 269 ? 19.459 3.434 -25.090 1.00 46.66 269 VAL A N 1
ATOM 2209 C CA . VAL A 1 269 ? 19.677 1.971 -25.085 1.00 46.66 269 VAL A CA 1
ATOM 2210 C C . VAL A 1 269 ? 18.952 1.265 -26.239 1.00 46.66 269 VAL A C 1
ATOM 2212 O O . VAL A 1 269 ? 19.177 0.083 -26.492 1.00 46.66 269 VAL A O 1
ATOM 2215 N N . SER A 1 270 ? 18.104 1.964 -26.997 1.00 33.94 270 SER A N 1
ATOM 2216 C CA . SER A 1 270 ? 17.355 1.343 -28.090 1.00 33.94 270 SER A CA 1
ATOM 2217 C C . SER A 1 270 ? 17.184 2.268 -29.289 1.00 33.94 270 SER A C 1
ATOM 2219 O O . SER A 1 270 ? 16.288 3.106 -29.352 1.00 33.94 270 SER A O 1
ATOM 2221 N N . GLY A 1 271 ? 17.968 2.007 -30.335 1.00 33.25 271 GLY A N 1
ATOM 2222 C CA . GLY A 1 271 ? 17.567 2.312 -31.703 1.00 33.25 271 GLY A CA 1
ATOM 2223 C C . GLY A 1 271 ? 16.372 1.449 -32.125 1.00 33.25 271 GLY A C 1
ATOM 2224 O O . GLY A 1 271 ? 16.523 0.645 -33.029 1.00 33.25 271 GLY A O 1
ATOM 2225 N N . HIS A 1 272 ? 15.223 1.564 -31.445 1.00 31.42 272 HIS A N 1
ATOM 2226 C CA . HIS A 1 272 ? 13.855 1.267 -31.906 1.00 31.42 272 HIS A CA 1
ATOM 2227 C C . HIS A 1 272 ? 12.847 1.352 -30.734 1.00 31.42 272 HIS A C 1
ATOM 2229 O O . HIS A 1 272 ? 12.894 0.525 -29.821 1.00 31.42 272 HIS A O 1
ATOM 2235 N N . PRO A 1 273 ? 11.865 2.275 -30.767 1.00 41.44 273 PRO A N 1
ATOM 2236 C CA . PRO A 1 273 ? 10.893 2.450 -29.690 1.00 41.44 273 PRO A CA 1
ATOM 2237 C C . PRO A 1 273 ? 9.618 1.636 -29.957 1.00 41.44 273 PRO A C 1
ATOM 2239 O O . PRO A 1 273 ? 8.695 2.152 -30.580 1.00 41.44 273 PRO A O 1
ATOM 2242 N N . LYS A 1 274 ? 9.522 0.366 -29.522 1.00 37.38 274 LYS A N 1
ATOM 2243 C CA . LYS A 1 274 ? 8.270 -0.423 -29.691 1.00 37.38 274 LYS A CA 1
ATOM 2244 C C . LYS A 1 274 ? 7.915 -1.468 -28.613 1.00 37.38 274 LYS A C 1
ATOM 2246 O O . LYS A 1 274 ? 7.116 -2.352 -28.912 1.00 37.38 274 LYS A O 1
ATOM 2251 N N . SER A 1 275 ? 8.404 -1.404 -27.368 1.00 36.88 275 SER A N 1
ATOM 2252 C CA . SER A 1 275 ? 8.024 -2.439 -26.369 1.00 36.88 275 SER A CA 1
ATOM 2253 C C . SER A 1 275 ? 7.345 -1.981 -25.073 1.00 36.88 275 SER A C 1
ATOM 2255 O O . SER A 1 275 ? 6.814 -2.836 -24.371 1.00 36.88 275 SER A O 1
ATOM 2257 N N . MET A 1 276 ? 7.228 -0.684 -24.764 1.00 39.91 276 MET A N 1
ATOM 2258 C CA . MET A 1 276 ? 6.560 -0.263 -23.513 1.00 39.91 276 MET A CA 1
ATOM 2259 C C . MET A 1 276 ? 5.019 -0.196 -23.568 1.00 39.91 276 MET A C 1
ATOM 2261 O O . MET A 1 276 ? 4.401 0.131 -22.563 1.00 39.91 276 MET A O 1
ATOM 2265 N N . VAL A 1 277 ? 4.379 -0.539 -24.695 1.00 33.06 277 VAL A N 1
ATOM 2266 C CA . VAL A 1 277 ? 2.905 -0.439 -24.863 1.00 33.06 277 VAL A CA 1
ATOM 2267 C C . VAL A 1 277 ? 2.189 -1.800 -24.848 1.00 33.06 277 VAL A C 1
ATOM 2269 O O . VAL A 1 277 ? 0.975 -1.862 -24.998 1.00 33.06 277 VAL A O 1
ATOM 2272 N N . LYS A 1 278 ? 2.889 -2.916 -24.626 1.00 29.27 278 LYS A N 1
ATOM 2273 C CA . LYS A 1 278 ? 2.211 -4.208 -24.428 1.00 29.27 278 LYS A CA 1
ATOM 2274 C C . LYS A 1 278 ? 2.046 -4.495 -22.938 1.00 29.27 278 LYS A C 1
ATOM 2276 O O . LYS A 1 278 ? 2.927 -5.084 -22.317 1.00 29.27 278 LYS A O 1
ATOM 2281 N N . ALA A 1 279 ? 0.930 -4.000 -22.403 1.00 35.34 279 ALA A N 1
ATOM 2282 C CA . ALA A 1 279 ? 0.238 -4.593 -21.262 1.00 35.34 279 ALA A CA 1
ATOM 2283 C C . ALA A 1 279 ? -0.586 -5.804 -21.725 1.00 35.34 279 ALA A C 1
ATOM 2285 O O . ALA A 1 279 ? -1.008 -5.801 -22.907 1.00 35.34 279 ALA A O 1
#